Protein AF-A0A7X8A1Y1-F1 (afdb_monomer_lite)

Secondary structure (DSSP, 8-state):
-HHHHHHHHHHHHHHHHHHHHHHHTTGGGSHHHHHHHHHHHHHHHHHHHHHHHHHHHHHHTT-----SS--HHHHHHHHHHHHHHHHGGGSTT--------TTS--HHHHHHHHHHHHHHHHHHHHHHHHHHTEEEEE---GGGTTT--TT-EEEEEGGGG-EEPTTSS-EE-------TT-EEEEE-S---TT-EETTEE-TT-EEEEE----TT--EEEETTEEEETTEEPP--TT-----

Structure (mmCIF, N/CA/C/O backbone):
data_AF-A0A7X8A1Y1-F1
#
_entry.id   AF-A0A7X8A1Y1-F1
#
loop_
_atom_site.group_PDB
_atom_site.id
_atom_site.type_symbol
_atom_site.label_atom_id
_atom_site.label_alt_id
_atom_site.label_comp_id
_atom_site.label_asym_id
_atom_site.label_entity_id
_atom_site.label_seq_id
_atom_site.pdbx_PDB_ins_code
_atom_site.Cartn_x
_atom_site.Cartn_y
_atom_site.Cartn_z
_atom_site.occupancy
_atom_site.B_iso_or_equiv
_atom_site.auth_seq_id
_atom_site.auth_comp_id
_atom_site.auth_asym_id
_atom_site.auth_atom_id
_atom_site.pdbx_PDB_model_num
ATOM 1 N N . MET A 1 1 ? 4.269 -2.439 2.622 1.00 49.16 1 MET A N 1
ATOM 2 C CA . MET A 1 1 ? 3.992 -2.641 1.179 1.00 49.16 1 MET A CA 1
ATOM 3 C C . MET A 1 1 ? 4.043 -1.314 0.429 1.00 49.16 1 MET A C 1
ATOM 5 O O . MET A 1 1 ? 4.734 -1.254 -0.578 1.00 49.16 1 MET A O 1
ATOM 9 N N . GLU A 1 2 ? 3.408 -0.258 0.954 1.00 57.22 2 GLU A N 1
ATOM 10 C CA . GLU A 1 2 ? 3.398 1.093 0.361 1.00 57.22 2 GLU A CA 1
ATOM 11 C C . GLU A 1 2 ? 4.807 1.652 0.070 1.00 57.22 2 GLU A C 1
ATOM 13 O O . GLU A 1 2 ? 5.084 2.027 -1.064 1.00 57.22 2 GLU A O 1
ATOM 18 N N . GLU A 1 3 ? 5.740 1.599 1.029 1.00 64.25 3 GLU A N 1
ATOM 19 C CA . GLU A 1 3 ? 7.112 2.103 0.819 1.00 64.25 3 GLU A CA 1
ATOM 20 C C . GLU A 1 3 ? 7.904 1.308 -0.238 1.00 64.25 3 GLU A C 1
ATOM 22 O O . GLU A 1 3 ? 8.672 1.881 -1.004 1.00 64.25 3 GLU A O 1
ATOM 27 N N . LYS A 1 4 ? 7.702 -0.013 -0.339 1.00 67.50 4 LYS A N 1
ATOM 28 C CA . LYS A 1 4 ? 8.410 -0.858 -1.323 1.00 67.50 4 LYS A CA 1
ATOM 29 C C . LYS A 1 4 ? 7.919 -0.595 -2.749 1.00 67.50 4 LYS A C 1
ATOM 31 O O . LYS A 1 4 ? 8.731 -0.496 -3.665 1.00 67.50 4 LYS A O 1
ATOM 36 N N . LEU A 1 5 ? 6.605 -0.443 -2.928 1.00 66.38 5 LEU A N 1
ATOM 37 C CA . LEU A 1 5 ? 6.005 -0.071 -4.214 1.00 66.38 5 LEU A CA 1
ATOM 38 C C . LEU A 1 5 ? 6.419 1.337 -4.650 1.00 66.38 5 LEU A C 1
ATOM 40 O O . LEU A 1 5 ? 6.645 1.560 -5.835 1.00 66.38 5 LEU A O 1
ATOM 44 N N . PHE A 1 6 ? 6.585 2.257 -3.699 1.00 72.00 6 PHE A N 1
ATOM 45 C CA . PHE A 1 6 ? 7.091 3.600 -3.969 1.00 72.00 6 PHE A CA 1
ATOM 46 C C . PHE A 1 6 ? 8.491 3.578 -4.601 1.00 72.00 6 PHE A C 1
ATOM 48 O O . PHE A 1 6 ? 8.703 4.204 -5.638 1.00 72.00 6 PHE A O 1
ATOM 55 N N . TRP A 1 7 ? 9.429 2.799 -4.049 1.00 73.31 7 TRP A N 1
ATOM 56 C CA . TRP A 1 7 ? 10.781 2.676 -4.614 1.00 73.31 7 TRP A CA 1
ATOM 57 C C . TRP A 1 7 ? 10.799 2.029 -6.001 1.00 73.31 7 TRP A C 1
ATOM 59 O O . TRP A 1 7 ? 11.532 2.484 -6.880 1.00 73.31 7 TRP A O 1
ATOM 69 N N . VAL A 1 8 ? 9.963 1.010 -6.226 1.00 72.81 8 VAL A N 1
ATOM 70 C CA . VAL A 1 8 ? 9.786 0.417 -7.563 1.00 72.81 8 VAL A CA 1
ATOM 71 C C . VAL A 1 8 ? 9.234 1.460 -8.539 1.00 72.81 8 VAL A C 1
ATOM 73 O O . VAL A 1 8 ? 9.758 1.601 -9.641 1.00 72.81 8 VAL A O 1
ATOM 76 N N . GLY A 1 9 ? 8.240 2.248 -8.122 1.00 77.50 9 GLY A N 1
ATOM 77 C CA . GLY A 1 9 ? 7.683 3.340 -8.920 1.00 77.50 9 GLY A CA 1
ATOM 78 C C . GLY A 1 9 ? 8.707 4.416 -9.281 1.00 77.50 9 GLY A C 1
ATOM 79 O O . GLY A 1 9 ? 8.739 4.849 -10.430 1.00 77.50 9 GLY A O 1
ATOM 80 N N . ILE A 1 10 ? 9.589 4.800 -8.349 1.00 83.12 10 ILE A N 1
ATOM 81 C CA . ILE A 1 10 ? 10.697 5.731 -8.624 1.00 83.12 10 ILE A CA 1
ATOM 82 C C . ILE A 1 10 ? 11.644 5.157 -9.674 1.00 83.12 10 ILE A C 1
ATOM 84 O O . ILE A 1 10 ? 11.999 5.867 -10.609 1.00 83.12 10 ILE A O 1
ATOM 88 N N . LEU A 1 11 ? 12.057 3.895 -9.540 1.00 81.62 11 LEU A N 1
A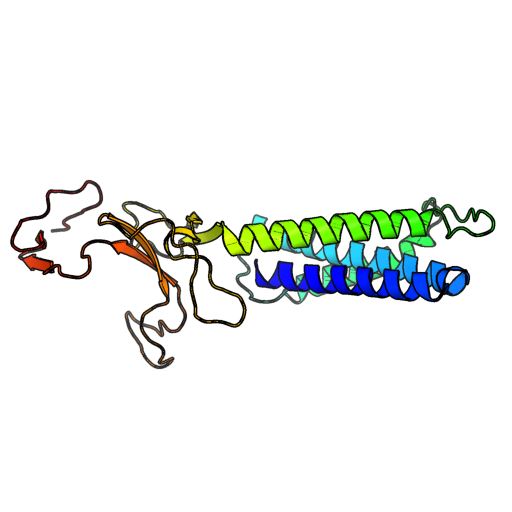TOM 89 C CA . LEU A 1 11 ? 12.991 3.272 -10.482 1.00 81.62 11 LEU A CA 1
ATOM 90 C C . LEU A 1 11 ? 12.401 3.191 -11.894 1.00 81.62 11 LEU A C 1
ATOM 92 O O . LEU A 1 11 ? 13.050 3.601 -12.857 1.00 81.62 11 LEU A O 1
ATOM 96 N N . VAL A 1 12 ? 11.156 2.721 -12.012 1.00 80.81 12 VAL A N 1
ATOM 97 C CA . VAL A 1 12 ? 10.437 2.649 -13.295 1.00 80.81 12 VAL A CA 1
ATOM 98 C C . VAL A 1 12 ? 10.220 4.050 -13.875 1.00 80.81 12 VAL A C 1
ATOM 100 O O . VAL A 1 12 ? 10.449 4.268 -15.064 1.00 80.81 12 VAL A O 1
ATOM 103 N N . GLY A 1 13 ? 9.841 5.021 -13.042 1.00 84.88 13 GLY A N 1
ATOM 104 C CA . GLY A 1 13 ? 9.637 6.407 -13.459 1.00 84.88 13 GLY A CA 1
ATOM 105 C C . GLY A 1 13 ? 10.917 7.102 -13.907 1.00 84.88 13 GLY A C 1
ATOM 106 O O . GLY A 1 13 ? 10.914 7.798 -14.918 1.00 84.88 13 GLY A O 1
ATOM 107 N N . LEU A 1 14 ? 12.033 6.877 -13.212 1.00 88.88 14 LEU A N 1
ATOM 108 C CA . LEU A 1 14 ? 13.339 7.405 -13.600 1.00 88.88 14 LEU A CA 1
ATOM 109 C C . LEU A 1 14 ? 13.783 6.822 -14.944 1.00 88.88 14 LEU A C 1
ATOM 111 O O . LEU A 1 14 ? 14.226 7.570 -15.812 1.00 88.88 14 LEU A O 1
ATOM 115 N N . HIS A 1 15 ? 13.621 5.510 -15.142 1.00 87.31 15 HIS A N 1
ATOM 116 C CA . HIS A 1 15 ? 13.904 4.866 -16.424 1.00 87.31 15 HIS A CA 1
ATOM 117 C C . HIS A 1 15 ? 13.044 5.452 -17.554 1.00 87.31 15 HIS A C 1
ATOM 119 O O . HIS A 1 15 ? 13.571 5.762 -18.623 1.00 87.31 15 HIS A O 1
ATOM 125 N N . PHE A 1 16 ? 11.745 5.653 -17.316 1.00 88.31 16 PHE A N 1
ATOM 126 C CA . PHE A 1 16 ? 10.832 6.274 -18.277 1.00 88.31 16 PHE A CA 1
ATOM 127 C C . PHE A 1 16 ? 11.253 7.711 -18.631 1.00 88.31 16 PHE A C 1
ATOM 129 O O . PHE A 1 16 ? 11.415 8.034 -19.806 1.00 88.31 16 PHE A O 1
ATOM 136 N N . LEU A 1 17 ? 11.515 8.560 -17.631 1.00 89.31 17 LEU A N 1
ATOM 137 C CA . LEU A 1 17 ? 11.926 9.953 -17.844 1.00 89.31 17 LEU A CA 1
ATOM 138 C C . LEU A 1 17 ? 13.264 10.062 -18.585 1.00 89.31 17 LEU A C 1
ATOM 140 O O . LEU A 1 17 ? 13.402 10.878 -19.495 1.00 89.31 17 LEU A O 1
ATOM 144 N N . LEU A 1 18 ? 14.242 9.225 -18.226 1.00 90.00 18 LEU A N 1
ATOM 145 C CA . LEU A 1 18 ? 15.526 9.165 -18.928 1.00 90.00 18 LEU A CA 1
ATOM 146 C C . LEU A 1 18 ? 15.360 8.661 -20.363 1.00 90.00 18 LEU A C 1
ATOM 148 O O . LEU A 1 18 ? 15.983 9.207 -21.269 1.00 90.00 18 LEU A O 1
ATOM 152 N N . SER A 1 19 ? 14.495 7.667 -20.582 1.00 87.44 19 SER A N 1
ATOM 153 C CA . SER A 1 19 ? 14.176 7.163 -21.922 1.00 87.44 19 SER A CA 1
ATOM 154 C C . SER A 1 19 ? 13.600 8.268 -22.807 1.00 87.44 19 SER A C 1
ATOM 156 O O . SER A 1 19 ? 14.070 8.462 -23.925 1.00 87.44 19 SER A O 1
ATOM 158 N N . GLU A 1 20 ? 12.649 9.052 -22.297 1.00 88.06 20 GLU A N 1
ATOM 159 C CA . GLU A 1 20 ? 12.074 10.192 -23.019 1.00 88.06 20 GLU A CA 1
ATOM 160 C C . GLU A 1 20 ? 13.111 11.291 -23.304 1.00 88.06 20 GLU A C 1
ATOM 162 O O . GLU A 1 20 ? 13.185 11.817 -24.417 1.00 88.06 20 GLU A O 1
ATOM 167 N N . GLU A 1 21 ? 13.979 11.605 -22.343 1.00 90.81 21 GLU A N 1
ATOM 168 C CA . GLU A 1 21 ? 15.042 12.598 -22.530 1.00 90.81 21 GLU A CA 1
ATOM 16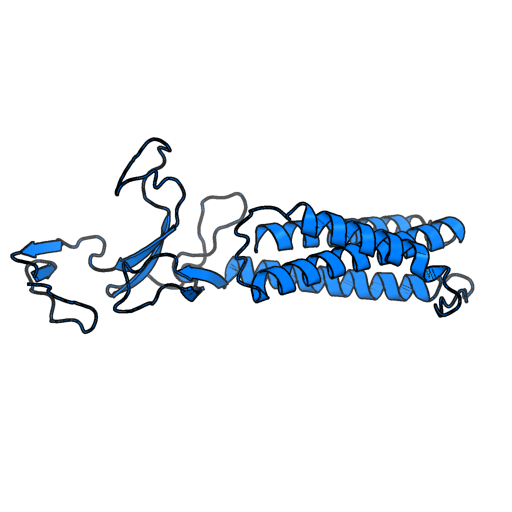9 C C . GLU A 1 21 ? 16.093 12.146 -23.560 1.00 90.81 21 GLU A C 1
ATOM 171 O O . GLU A 1 21 ? 16.563 12.935 -24.385 1.00 90.81 21 GLU A O 1
ATOM 176 N N . PHE A 1 22 ? 16.459 10.864 -23.560 1.00 89.19 22 PHE A N 1
ATOM 177 C CA . PHE A 1 22 ? 17.391 10.297 -24.538 1.00 89.19 22 PHE A CA 1
ATOM 178 C C . PHE A 1 22 ? 16.783 10.175 -25.930 1.00 89.19 22 PHE A C 1
ATOM 180 O O . PHE A 1 22 ? 17.497 10.365 -26.919 1.00 89.19 22 PHE A O 1
ATOM 187 N N . LYS A 1 23 ? 15.471 9.943 -26.011 1.00 86.06 23 LYS A N 1
ATOM 188 C CA . LYS A 1 23 ? 14.707 9.962 -27.260 1.00 86.06 23 LYS A CA 1
ATOM 189 C C . LYS A 1 23 ? 14.700 11.358 -27.875 1.00 86.06 23 LYS A C 1
ATOM 191 O O . LYS A 1 23 ? 15.018 11.484 -29.049 1.00 86.06 23 LYS A O 1
ATOM 196 N N . LYS A 1 24 ? 14.470 12.410 -27.079 1.00 88.12 24 LYS A N 1
ATOM 197 C CA . LYS A 1 24 ? 14.561 13.814 -27.535 1.00 88.12 24 LYS A CA 1
ATOM 198 C C . LYS A 1 24 ? 15.946 14.197 -28.056 1.00 88.12 24 LYS A C 1
ATOM 200 O O . LYS A 1 24 ? 16.058 15.025 -28.952 1.00 88.12 24 LYS A O 1
ATOM 205 N N . LYS A 1 25 ? 17.001 13.608 -27.490 1.00 89.31 25 LYS A N 1
ATOM 206 C CA . LYS A 1 25 ? 18.400 13.846 -27.886 1.00 89.31 25 LYS A CA 1
ATOM 207 C C . LYS A 1 25 ? 18.888 12.927 -29.012 1.00 89.31 25 LYS A C 1
ATOM 209 O O . LYS A 1 25 ? 20.090 12.897 -29.257 1.00 89.31 25 LYS A O 1
ATOM 214 N N . ASN A 1 26 ? 18.004 12.148 -29.645 1.00 84.31 26 ASN A N 1
ATOM 215 C CA . ASN A 1 26 ? 18.329 11.165 -30.688 1.00 84.31 26 ASN A CA 1
ATOM 216 C C . ASN A 1 26 ? 19.451 10.176 -30.310 1.00 84.31 26 ASN A C 1
ATOM 218 O O . ASN A 1 26 ? 20.101 9.592 -31.174 1.00 84.31 26 ASN A O 1
ATOM 222 N N . LYS A 1 27 ? 19.675 9.916 -29.012 1.00 85.12 27 LYS A N 1
ATOM 223 C CA . LYS A 1 27 ? 20.759 9.018 -28.569 1.00 85.12 27 LYS A CA 1
ATOM 224 C C . LYS A 1 27 ? 20.550 7.563 -28.990 1.00 85.12 27 LYS A C 1
ATOM 226 O O . LYS A 1 27 ? 21.515 6.815 -29.081 1.00 85.12 27 LYS A O 1
ATOM 231 N N . PHE A 1 28 ? 19.309 7.165 -29.261 1.00 84.00 28 PHE A N 1
ATOM 232 C CA . PHE A 1 28 ? 18.964 5.814 -29.712 1.00 84.00 28 PHE A CA 1
ATOM 233 C C . PHE A 1 28 ? 19.295 5.542 -31.185 1.00 84.00 28 PHE A C 1
ATOM 235 O O . PHE A 1 28 ? 19.073 4.428 -31.660 1.00 84.00 28 PHE A O 1
ATOM 242 N N . GLU A 1 29 ? 19.834 6.526 -31.911 1.00 80.81 29 GLU A N 1
ATOM 243 C CA . GLU A 1 29 ? 20.403 6.291 -33.237 1.00 80.81 29 GLU A CA 1
ATOM 244 C C . GLU A 1 29 ? 21.700 5.475 -33.172 1.00 80.81 29 GLU A C 1
ATOM 246 O O . GLU A 1 29 ? 21.924 4.653 -34.068 1.00 80.81 29 GLU A O 1
ATOM 251 N N . ASP A 1 30 ? 22.498 5.654 -32.109 1.00 84.88 30 ASP A N 1
ATOM 252 C CA . ASP A 1 30 ? 23.692 4.855 -31.828 1.00 84.88 30 ASP A CA 1
ATOM 253 C C . ASP A 1 30 ? 23.299 3.443 -31.374 1.00 84.88 30 ASP A C 1
ATOM 255 O O . ASP A 1 30 ? 22.640 3.244 -30.349 1.00 84.88 30 ASP A O 1
ATOM 259 N N . GLU A 1 31 ? 23.732 2.445 -32.141 1.00 82.12 31 GLU A N 1
ATOM 260 C CA . GLU A 1 31 ? 23.445 1.034 -31.886 1.00 82.12 31 GLU A CA 1
ATOM 261 C C . GLU A 1 31 ? 24.038 0.566 -30.551 1.00 82.12 31 GLU A C 1
ATOM 263 O O . GLU A 1 31 ? 23.394 -0.189 -29.817 1.00 82.12 31 GLU A O 1
ATOM 268 N N . LYS A 1 32 ? 25.232 1.055 -30.185 1.00 85.56 32 LYS A N 1
ATOM 269 C CA . LYS A 1 32 ? 25.874 0.686 -28.915 1.00 85.56 32 LYS A CA 1
ATOM 270 C C . LYS A 1 32 ? 25.067 1.203 -27.733 1.00 85.56 32 LYS A C 1
ATOM 272 O O . LYS A 1 32 ? 24.801 0.447 -26.798 1.00 85.56 32 LYS A O 1
ATOM 277 N N . PHE A 1 33 ? 24.645 2.465 -27.792 1.00 88.56 33 PHE A N 1
ATOM 278 C CA . PHE A 1 33 ? 23.790 3.059 -26.771 1.00 88.56 33 PHE A CA 1
ATOM 279 C C . PHE A 1 33 ? 22.415 2.382 -26.700 1.00 88.56 33 PHE A C 1
ATOM 281 O O . PHE A 1 33 ? 21.939 2.073 -25.610 1.00 88.56 33 PHE A O 1
ATOM 288 N N . SER A 1 34 ? 21.799 2.094 -27.848 1.00 86.50 34 SER A N 1
ATOM 289 C CA . SER A 1 34 ? 20.518 1.385 -27.932 1.00 86.50 34 SER A CA 1
ATOM 290 C C . SER A 1 34 ? 20.573 0.012 -27.254 1.00 86.50 34 SER A C 1
ATOM 292 O O . SER A 1 34 ? 19.732 -0.293 -26.407 1.00 86.50 34 SER A O 1
ATOM 294 N N . MET A 1 35 ? 21.590 -0.794 -27.567 1.00 86.00 35 MET A N 1
ATOM 295 C CA . MET A 1 35 ? 21.783 -2.109 -26.949 1.00 86.00 35 MET A CA 1
ATOM 296 C C . MET A 1 35 ? 22.090 -2.005 -25.456 1.00 86.00 35 MET A C 1
ATOM 298 O O . MET A 1 35 ? 21.565 -2.784 -24.662 1.00 86.00 35 MET A O 1
ATOM 302 N N . PHE A 1 36 ? 22.910 -1.032 -25.053 1.00 91.31 36 PHE A N 1
ATOM 303 C CA . PHE A 1 36 ? 23.174 -0.758 -23.642 1.00 91.31 36 PHE A CA 1
ATOM 304 C C . PHE A 1 36 ? 21.884 -0.428 -22.877 1.00 91.31 36 PHE A C 1
ATOM 306 O O . PHE A 1 36 ? 21.655 -0.960 -21.788 1.00 91.31 36 PHE A O 1
ATOM 313 N N . TRP A 1 37 ? 21.019 0.408 -23.454 1.00 90.88 37 TRP A N 1
ATOM 314 C CA . TRP A 1 37 ? 19.761 0.797 -22.823 1.00 90.88 37 TRP A CA 1
ATOM 315 C C . TRP A 1 37 ? 18.774 -0.369 -22.741 1.00 90.88 37 TRP A C 1
ATOM 317 O O . TRP A 1 37 ? 18.199 -0.599 -21.682 1.00 90.88 37 TRP A O 1
ATOM 327 N N . HIS A 1 38 ? 18.666 -1.178 -23.799 1.00 89.81 38 HIS A N 1
ATOM 328 C CA . HIS A 1 38 ? 17.857 -2.401 -23.787 1.00 89.81 38 HIS A CA 1
ATOM 329 C C . HIS A 1 38 ? 18.321 -3.396 -22.708 1.00 89.81 38 HIS A C 1
ATOM 331 O O . HIS A 1 38 ? 17.516 -3.906 -21.931 1.00 89.81 38 HIS A O 1
ATOM 337 N N . ARG A 1 39 ? 19.636 -3.630 -22.586 1.00 91.75 39 ARG A N 1
ATOM 338 C CA . ARG A 1 39 ? 20.202 -4.468 -21.510 1.00 91.75 39 ARG A CA 1
ATOM 339 C C . ARG A 1 39 ? 19.887 -3.911 -20.126 1.00 91.75 39 ARG A C 1
ATOM 341 O O . ARG A 1 39 ? 19.565 -4.671 -19.216 1.00 91.75 39 ARG A O 1
ATOM 348 N N . THR A 1 40 ? 19.943 -2.589 -19.981 1.00 91.19 40 THR A N 1
ATOM 349 C CA . THR A 1 40 ? 19.588 -1.904 -18.734 1.00 91.19 40 THR A CA 1
ATOM 350 C C . THR A 1 40 ? 18.116 -2.123 -18.387 1.00 91.19 40 THR A C 1
ATOM 352 O O . THR A 1 40 ? 17.810 -2.500 -17.256 1.00 91.19 40 THR A O 1
ATOM 355 N N . PHE A 1 41 ? 17.212 -1.976 -19.358 1.00 91.62 41 PHE A N 1
ATOM 356 C CA . PHE A 1 41 ? 15.787 -2.257 -19.183 1.00 91.62 41 PHE A CA 1
ATOM 357 C C . PHE A 1 41 ? 15.543 -3.708 -18.744 1.00 91.62 41 PHE A C 1
ATOM 359 O O . PHE A 1 41 ? 14.886 -3.945 -17.728 1.00 91.62 41 PHE A O 1
ATOM 366 N N . MET A 1 42 ? 16.136 -4.682 -19.443 1.00 91.81 42 MET A N 1
ATOM 367 C CA . MET A 1 42 ? 15.991 -6.106 -19.118 1.00 91.81 42 MET A CA 1
ATOM 368 C C . MET A 1 42 ? 16.556 -6.454 -17.736 1.00 91.81 42 MET A C 1
ATOM 370 O O . MET A 1 42 ? 15.948 -7.236 -17.002 1.00 91.81 42 MET A O 1
ATOM 374 N N . ALA A 1 43 ? 17.678 -5.848 -17.342 1.00 93.00 43 ALA A N 1
ATOM 375 C CA . ALA A 1 43 ? 18.246 -6.017 -16.009 1.00 93.00 43 ALA A CA 1
ATOM 376 C C . ALA A 1 43 ? 17.326 -5.456 -14.914 1.00 93.00 43 ALA A C 1
ATOM 378 O O . ALA A 1 43 ? 17.088 -6.136 -13.917 1.00 93.00 43 ALA A O 1
ATOM 379 N N . ILE A 1 44 ? 16.760 -4.257 -15.102 1.00 90.94 44 ILE A N 1
ATOM 380 C CA . ILE A 1 44 ? 15.808 -3.649 -14.153 1.00 90.94 44 ILE A CA 1
ATOM 381 C C . ILE A 1 44 ? 14.535 -4.494 -14.040 1.00 90.94 44 ILE A C 1
ATOM 383 O O . ILE A 1 44 ? 14.043 -4.732 -12.931 1.00 90.94 44 ILE A O 1
ATOM 387 N N . PHE A 1 45 ? 14.009 -4.970 -15.170 1.00 90.50 45 PHE A N 1
ATOM 388 C CA . PHE A 1 45 ? 12.835 -5.835 -15.195 1.00 90.50 45 PHE A CA 1
ATOM 389 C C . PHE A 1 45 ? 13.095 -7.139 -14.433 1.00 90.50 45 PHE A C 1
ATOM 391 O O . PHE A 1 45 ? 12.331 -7.492 -13.532 1.00 90.50 45 PHE A O 1
ATOM 398 N N . ALA A 1 46 ? 14.204 -7.820 -14.728 1.00 92.69 46 ALA A N 1
ATOM 399 C CA . ALA A 1 46 ? 14.561 -9.073 -14.075 1.00 92.69 46 ALA A CA 1
ATOM 400 C C . ALA A 1 46 ? 14.854 -8.889 -12.577 1.00 92.69 46 ALA A C 1
ATOM 402 O O . ALA A 1 46 ? 14.390 -9.693 -11.769 1.00 92.69 46 ALA A O 1
ATOM 403 N N . PHE A 1 47 ? 15.537 -7.805 -12.188 1.00 92.69 47 PHE A N 1
ATOM 404 C CA . PHE A 1 47 ? 15.743 -7.428 -10.785 1.00 92.69 47 PHE A CA 1
ATOM 405 C C . PHE A 1 47 ? 14.412 -7.292 -10.040 1.00 92.69 47 PHE A C 1
ATOM 407 O O . PHE A 1 47 ? 14.212 -7.898 -8.986 1.00 92.69 47 PHE A O 1
ATOM 414 N N . SER A 1 48 ? 13.484 -6.523 -10.616 1.00 87.88 48 SER A N 1
ATOM 415 C CA . SER A 1 48 ? 12.179 -6.243 -10.012 1.00 87.88 48 SER A CA 1
ATOM 416 C C . SER A 1 48 ? 11.325 -7.506 -9.911 1.00 87.88 48 SER A C 1
ATOM 418 O O . SER A 1 48 ? 10.700 -7.754 -8.880 1.00 87.88 48 SER A O 1
ATOM 420 N N . PHE A 1 49 ? 11.336 -8.340 -10.955 1.00 90.00 49 PHE A N 1
ATOM 421 C CA . PHE A 1 49 ? 10.622 -9.613 -10.974 1.00 90.00 49 PHE A CA 1
ATOM 422 C C . PHE A 1 49 ? 11.196 -10.608 -9.959 1.00 90.00 49 PHE A C 1
ATOM 424 O O . PHE A 1 49 ? 10.440 -11.211 -9.202 1.00 90.00 49 PHE A O 1
ATOM 431 N N . GLY A 1 50 ? 12.524 -10.739 -9.884 1.00 90.81 50 GLY A N 1
ATOM 432 C CA . GLY A 1 50 ? 13.202 -11.601 -8.912 1.00 90.81 50 GLY A CA 1
ATOM 433 C C . GLY A 1 50 ? 12.930 -11.185 -7.465 1.00 90.81 50 GLY A C 1
ATOM 434 O O . GLY A 1 50 ? 12.629 -12.034 -6.624 1.00 90.81 50 GLY A O 1
ATOM 435 N N . LEU A 1 51 ? 12.948 -9.877 -7.186 1.00 88.44 51 LEU A N 1
ATOM 436 C CA . LEU A 1 51 ? 12.547 -9.332 -5.887 1.00 88.44 51 LEU A CA 1
ATOM 437 C C . LEU A 1 51 ? 11.100 -9.681 -5.543 1.00 88.44 51 LEU A C 1
ATOM 439 O O . LEU A 1 51 ? 10.834 -10.170 -4.444 1.00 88.44 51 LEU A O 1
ATOM 443 N N . LEU A 1 52 ? 10.171 -9.446 -6.473 1.00 84.94 52 LEU A N 1
ATOM 444 C CA . LEU A 1 52 ? 8.755 -9.748 -6.275 1.00 84.94 52 LEU A CA 1
ATOM 445 C C . LEU A 1 52 ? 8.551 -11.235 -5.979 1.00 84.94 52 LEU A C 1
ATOM 447 O O . LEU A 1 52 ? 7.857 -11.581 -5.025 1.00 84.94 52 LEU A O 1
ATOM 451 N N . LEU A 1 53 ? 9.197 -12.106 -6.755 1.00 88.38 53 LEU A N 1
ATOM 452 C CA . LEU A 1 53 ? 9.129 -13.550 -6.578 1.00 88.38 53 LEU A CA 1
ATOM 453 C C . LEU A 1 53 ? 9.628 -13.952 -5.184 1.00 88.38 53 LEU A C 1
ATOM 455 O O . LEU A 1 53 ? 8.944 -14.689 -4.477 1.00 88.38 53 LEU A O 1
ATOM 459 N N . SER A 1 54 ? 10.777 -13.417 -4.757 1.00 86.81 54 SER A N 1
ATOM 460 C CA . SER A 1 54 ? 11.327 -13.685 -3.424 1.00 86.81 54 SER A CA 1
ATOM 461 C C . SER A 1 54 ? 10.370 -13.245 -2.319 1.00 86.81 54 SER A C 1
ATOM 463 O O . SER A 1 54 ? 10.161 -13.999 -1.375 1.00 86.81 54 SER A O 1
ATOM 465 N N . VAL A 1 55 ? 9.751 -12.067 -2.445 1.00 82.50 55 VAL A N 1
ATOM 466 C CA . VAL A 1 55 ? 8.758 -11.589 -1.471 1.00 82.50 55 VAL A CA 1
ATOM 467 C C . VAL A 1 55 ? 7.557 -12.530 -1.414 1.00 82.50 55 VAL A C 1
ATOM 469 O O . VAL A 1 55 ? 7.109 -12.869 -0.324 1.00 82.50 55 VAL A O 1
ATOM 472 N N . VAL A 1 56 ? 7.042 -12.976 -2.563 1.00 82.12 56 VAL A N 1
ATOM 473 C CA . VAL A 1 56 ? 5.902 -13.906 -2.622 1.00 82.12 56 VAL A CA 1
ATOM 474 C C . VAL A 1 56 ? 6.235 -15.233 -1.937 1.00 82.12 56 VAL A C 1
ATOM 476 O O . VAL A 1 56 ? 5.416 -15.747 -1.175 1.00 82.12 56 VAL A O 1
ATOM 479 N N . PHE A 1 57 ? 7.431 -15.775 -2.169 1.00 83.75 57 PHE A N 1
ATOM 480 C CA . PHE A 1 57 ? 7.870 -17.017 -1.534 1.00 83.75 57 PHE A CA 1
ATOM 481 C C . PHE A 1 57 ? 8.068 -16.875 -0.025 1.00 83.75 57 PHE A C 1
ATOM 483 O O . PHE A 1 57 ? 7.584 -17.726 0.720 1.00 83.75 57 PHE A O 1
ATOM 490 N N . ASP A 1 58 ? 8.713 -15.800 0.431 1.00 81.25 58 ASP A N 1
ATOM 491 C CA . ASP A 1 58 ? 8.899 -15.541 1.864 1.00 81.25 58 ASP A CA 1
ATOM 492 C C . ASP A 1 58 ? 7.527 -15.428 2.566 1.00 81.25 58 ASP A C 1
ATOM 494 O O . ASP A 1 58 ? 7.283 -16.071 3.587 1.00 81.25 58 ASP A O 1
ATOM 498 N N . ASN A 1 59 ? 6.570 -14.723 1.945 1.00 72.94 59 ASN A N 1
ATOM 499 C CA . ASN A 1 59 ? 5.219 -14.550 2.486 1.00 72.94 59 ASN A CA 1
ATOM 500 C C . ASN A 1 59 ? 4.418 -15.868 2.523 1.00 72.94 59 ASN A C 1
ATOM 502 O O . ASN A 1 59 ? 3.634 -16.089 3.445 1.00 72.94 59 ASN A O 1
ATOM 506 N N . ARG A 1 60 ? 4.616 -16.759 1.539 1.00 76.19 60 ARG A N 1
ATOM 507 C CA . ARG A 1 60 ? 3.989 -18.094 1.503 1.00 76.19 60 ARG A CA 1
ATOM 508 C C . ARG A 1 60 ? 4.527 -19.016 2.596 1.00 76.19 60 ARG A C 1
ATOM 510 O O . ARG A 1 60 ? 3.772 -19.821 3.131 1.00 76.19 60 ARG A O 1
ATOM 517 N N . ASN A 1 61 ? 5.808 -18.896 2.928 1.00 72.19 61 ASN A N 1
ATOM 518 C CA . ASN A 1 61 ? 6.466 -19.748 3.917 1.00 72.19 61 ASN A CA 1
ATOM 519 C C . ASN A 1 61 ? 6.202 -19.307 5.368 1.00 72.19 61 ASN A C 1
ATOM 521 O O . ASN A 1 61 ? 6.753 -19.894 6.294 1.00 72.19 61 ASN A O 1
ATOM 525 N N . GLY A 1 62 ? 5.364 -18.286 5.581 1.00 61.91 62 GLY A N 1
ATOM 526 C CA . GLY A 1 62 ? 5.021 -17.788 6.913 1.00 61.91 62 GLY A CA 1
ATOM 527 C C . GLY A 1 62 ? 6.110 -16.926 7.558 1.00 61.91 62 GLY A C 1
ATOM 528 O O . GLY A 1 62 ? 5.899 -16.417 8.659 1.00 61.91 62 GLY A O 1
ATOM 529 N N . GLU A 1 63 ? 7.231 -16.684 6.870 1.00 60.94 63 GLU A N 1
ATOM 530 C CA . GLU A 1 63 ? 8.175 -15.628 7.226 1.00 60.94 63 GLU A CA 1
ATOM 531 C C . GLU A 1 63 ? 7.517 -14.284 6.886 1.00 60.94 63 GLU A C 1
ATOM 533 O O . GLU A 1 63 ? 7.719 -13.711 5.815 1.00 60.94 63 GLU A O 1
ATOM 538 N N . ILE A 1 64 ? 6.670 -13.770 7.783 1.00 54.84 64 ILE A N 1
ATOM 539 C CA . ILE A 1 64 ? 6.117 -12.419 7.646 1.00 54.84 64 ILE A CA 1
ATOM 540 C C . ILE A 1 64 ? 7.268 -11.448 7.897 1.00 54.84 64 ILE A C 1
ATOM 542 O O . ILE A 1 64 ? 7.474 -10.966 9.010 1.00 54.84 64 ILE A O 1
ATOM 546 N N . VAL A 1 65 ? 8.049 -11.171 6.859 1.00 53.66 65 VAL A N 1
ATOM 547 C CA . VAL A 1 65 ? 9.131 -10.203 6.950 1.00 53.66 65 VAL A CA 1
ATOM 548 C C . VAL A 1 65 ? 8.523 -8.803 6.931 1.00 53.66 65 VAL A C 1
ATOM 550 O O . VAL A 1 65 ? 8.332 -8.180 5.886 1.00 53.66 65 VAL A O 1
ATOM 553 N N . THR A 1 66 ? 8.235 -8.295 8.127 1.00 52.06 66 THR A N 1
ATOM 554 C CA . THR A 1 66 ? 7.796 -6.924 8.431 1.00 52.06 66 THR A CA 1
ATOM 555 C C . THR A 1 66 ? 8.910 -5.881 8.264 1.00 52.06 66 THR A C 1
ATOM 557 O O . THR A 1 66 ? 8.800 -4.773 8.781 1.00 52.06 66 THR A O 1
ATOM 560 N N . ALA A 1 67 ? 9.996 -6.192 7.550 1.00 51.97 67 ALA A N 1
ATOM 561 C CA . ALA A 1 67 ? 11.056 -5.222 7.308 1.00 51.97 67 ALA A CA 1
ATOM 562 C C . ALA A 1 67 ? 10.532 -4.060 6.442 1.00 51.97 67 ALA A C 1
ATOM 564 O O . ALA A 1 67 ? 9.956 -4.287 5.369 1.00 51.97 67 ALA A O 1
ATOM 565 N N . GLN A 1 68 ? 10.773 -2.820 6.895 1.00 53.62 68 GLN A N 1
ATOM 566 C CA . GLN A 1 68 ? 10.502 -1.594 6.126 1.00 53.62 68 GLN A CA 1
ATOM 567 C C . GLN A 1 68 ? 11.188 -1.639 4.748 1.00 53.62 68 GLN A C 1
ATOM 569 O O . GLN A 1 68 ? 10.600 -1.247 3.742 1.00 53.62 68 GLN A O 1
ATOM 574 N N . LEU A 1 69 ? 12.384 -2.234 4.678 1.00 64.75 69 LEU A N 1
ATOM 575 C CA . LEU A 1 69 ? 13.182 -2.407 3.460 1.00 64.75 69 LEU A CA 1
ATOM 576 C C . LEU A 1 69 ? 13.243 -3.875 2.992 1.00 64.75 69 LEU A C 1
ATOM 578 O O . LEU A 1 69 ? 12.707 -4.786 3.630 1.00 64.75 69 LEU A O 1
ATOM 582 N N . PHE A 1 70 ? 13.826 -4.104 1.813 1.00 76.31 70 PHE A N 1
ATOM 583 C CA . PHE A 1 70 ? 14.087 -5.448 1.284 1.00 76.31 70 PHE A CA 1
ATOM 584 C C . PHE A 1 70 ? 15.159 -6.162 2.118 1.00 76.31 70 PHE A C 1
ATOM 586 O O . PHE A 1 70 ? 16.100 -5.527 2.593 1.00 76.31 70 PHE A O 1
ATOM 593 N N . THR A 1 71 ? 15.031 -7.479 2.302 1.00 84.06 71 THR A N 1
ATOM 594 C CA . THR A 1 71 ? 16.060 -8.267 3.005 1.00 84.06 71 THR A CA 1
ATOM 595 C C . THR A 1 71 ? 17.299 -8.455 2.136 1.00 84.06 71 THR A C 1
ATOM 597 O O . THR A 1 71 ? 17.218 -8.419 0.909 1.00 84.06 71 THR A O 1
ATOM 600 N N . LEU A 1 72 ? 18.452 -8.736 2.754 1.00 86.88 72 LEU A N 1
ATOM 601 C CA . LEU A 1 72 ? 19.681 -9.027 2.007 1.00 86.88 72 LEU A CA 1
ATOM 602 C C . LEU A 1 72 ? 19.498 -10.212 1.041 1.00 86.88 72 LEU A C 1
ATOM 604 O O . LEU A 1 72 ? 19.927 -10.138 -0.106 1.00 86.88 72 LEU A O 1
ATOM 608 N N . LYS A 1 73 ? 18.790 -11.266 1.471 1.00 88.69 73 LYS A N 1
ATOM 609 C CA . LYS A 1 73 ? 18.417 -12.411 0.622 1.00 88.69 73 LYS A CA 1
ATOM 610 C C . LYS A 1 73 ? 17.626 -11.961 -0.611 1.00 88.69 73 LYS A C 1
ATOM 612 O O . LYS A 1 73 ? 17.987 -12.331 -1.724 1.00 88.69 73 LYS A O 1
ATOM 617 N N . GLN A 1 74 ? 16.591 -11.137 -0.422 1.00 89.00 74 GLN A N 1
ATOM 618 C CA . GLN A 1 74 ? 15.776 -10.597 -1.517 1.00 89.00 74 GLN A CA 1
ATOM 619 C C . GLN A 1 74 ? 16.637 -9.784 -2.491 1.00 89.00 74 GLN A C 1
ATOM 621 O O . GLN A 1 74 ? 16.556 -9.988 -3.701 1.00 89.00 74 GLN A O 1
ATOM 626 N N . VAL A 1 75 ? 17.508 -8.913 -1.973 1.00 90.00 75 VAL A N 1
ATOM 627 C CA . VAL A 1 75 ? 18.418 -8.104 -2.798 1.00 90.00 75 VAL A CA 1
ATOM 628 C C . VAL A 1 75 ? 19.368 -8.986 -3.605 1.00 90.00 75 VAL A C 1
ATOM 630 O O . VAL A 1 75 ? 19.524 -8.750 -4.798 1.00 90.00 75 VAL A O 1
ATOM 633 N N . ILE A 1 76 ? 19.955 -10.026 -3.005 1.00 93.00 76 ILE A N 1
ATOM 634 C CA . ILE A 1 76 ? 20.844 -10.962 -3.713 1.00 93.00 76 ILE A CA 1
ATOM 635 C C . ILE A 1 76 ? 20.098 -11.664 -4.852 1.00 93.00 76 ILE A C 1
ATOM 637 O O . ILE A 1 76 ? 20.599 -11.691 -5.974 1.00 93.00 76 ILE A O 1
ATOM 641 N N . VAL A 1 77 ? 18.890 -12.183 -4.599 1.00 92.88 77 VAL A N 1
ATOM 642 C CA . VAL A 1 77 ? 18.057 -12.815 -5.640 1.00 92.88 77 VAL A CA 1
ATOM 643 C C . VAL A 1 77 ? 17.759 -11.828 -6.769 1.00 92.88 77 VAL A C 1
ATOM 645 O O . VAL A 1 77 ? 17.905 -12.173 -7.942 1.00 92.88 77 VAL A O 1
ATOM 648 N N . GLY A 1 78 ? 17.407 -10.588 -6.422 1.00 93.00 78 GLY A N 1
ATOM 649 C CA . GLY A 1 78 ? 17.221 -9.510 -7.388 1.00 93.00 78 GLY A CA 1
ATOM 650 C C . GLY A 1 78 ? 18.476 -9.266 -8.227 1.00 93.00 78 GLY A C 1
ATOM 651 O O . GLY A 1 78 ? 18.393 -9.251 -9.451 1.00 93.00 78 GLY A O 1
ATOM 652 N N . LEU A 1 79 ? 19.647 -9.106 -7.605 1.00 94.62 79 LEU A N 1
ATOM 653 C CA . LEU A 1 79 ? 20.913 -8.843 -8.304 1.00 94.62 79 LEU A CA 1
ATOM 654 C C . LEU A 1 79 ? 21.307 -9.988 -9.244 1.00 94.62 79 LEU A C 1
ATOM 656 O O . LEU A 1 79 ? 21.746 -9.735 -10.364 1.00 94.62 79 LEU A O 1
ATOM 660 N N . VAL A 1 80 ? 21.106 -11.241 -8.828 1.00 95.44 80 VAL A N 1
ATOM 661 C CA . VAL A 1 80 ? 21.324 -12.410 -9.694 1.00 95.44 80 VAL A CA 1
ATOM 662 C C . VAL A 1 80 ? 20.391 -12.361 -10.901 1.00 95.44 80 VAL A C 1
ATOM 664 O O . VAL A 1 80 ? 20.849 -12.515 -12.033 1.00 95.44 80 VAL A O 1
ATOM 667 N N . ALA A 1 81 ? 19.106 -12.074 -10.690 1.00 94.81 81 ALA A N 1
ATOM 668 C CA . ALA A 1 81 ? 18.155 -11.916 -11.784 1.00 94.81 81 ALA A CA 1
ATOM 669 C C . ALA A 1 81 ? 18.540 -10.752 -12.716 1.00 94.81 81 ALA A C 1
ATOM 671 O O . ALA A 1 81 ? 18.462 -10.902 -13.931 1.00 94.81 81 ALA A O 1
ATOM 672 N N . ALA A 1 82 ? 19.031 -9.632 -12.177 1.00 94.94 82 ALA A N 1
ATOM 673 C CA . ALA A 1 82 ? 19.510 -8.492 -12.959 1.00 94.94 82 ALA A CA 1
ATOM 674 C C . ALA A 1 82 ? 20.681 -8.865 -13.875 1.00 94.94 82 ALA A C 1
ATOM 676 O O . ALA A 1 82 ? 20.679 -8.507 -15.051 1.00 94.94 82 ALA A O 1
ATOM 677 N N . MET A 1 83 ? 21.659 -9.617 -13.356 1.00 95.38 83 MET A N 1
ATOM 678 C CA . MET A 1 83 ? 22.792 -10.109 -14.148 1.00 95.38 83 MET A CA 1
ATOM 679 C C . MET A 1 83 ? 22.322 -11.023 -15.283 1.00 95.38 83 MET A C 1
ATOM 681 O O . MET A 1 83 ? 22.768 -10.872 -16.419 1.00 95.38 83 MET A O 1
ATOM 685 N N . LEU A 1 84 ? 21.376 -11.925 -15.005 1.00 94.19 84 LEU A N 1
ATOM 686 C CA . LEU A 1 84 ? 20.777 -12.779 -16.034 1.00 94.19 84 LEU A CA 1
ATOM 687 C C . LEU A 1 84 ? 20.012 -11.956 -17.080 1.00 94.19 84 LEU A C 1
ATOM 689 O O . LEU A 1 84 ? 20.165 -12.200 -18.274 1.00 94.19 84 LEU A O 1
ATOM 693 N N . GLY A 1 85 ? 19.241 -10.953 -16.651 1.00 92.75 85 GLY A N 1
ATOM 694 C CA . GLY A 1 85 ? 18.521 -10.033 -17.535 1.00 92.75 85 GLY A CA 1
ATOM 695 C C . GLY A 1 85 ? 19.449 -9.197 -18.418 1.00 92.75 85 GLY A C 1
ATOM 696 O O . GLY A 1 85 ? 19.144 -8.977 -19.585 1.00 92.75 85 GLY A O 1
ATOM 697 N N . TRP A 1 86 ? 20.611 -8.792 -17.904 1.00 94.44 86 TRP A N 1
ATOM 698 C CA . TRP A 1 86 ? 21.623 -8.066 -18.675 1.00 94.44 86 TRP A CA 1
ATOM 699 C C . TRP A 1 86 ? 22.237 -8.913 -19.795 1.00 94.44 86 TRP A C 1
ATOM 701 O O . TRP A 1 86 ? 22.489 -8.407 -20.887 1.00 94.44 86 TRP A O 1
ATOM 711 N N . ILE A 1 87 ? 22.484 -10.198 -19.521 1.00 93.06 87 ILE A N 1
ATOM 712 C CA . ILE A 1 87 ? 23.085 -11.151 -20.471 1.00 93.06 87 ILE A CA 1
ATOM 713 C C . ILE A 1 87 ? 22.037 -11.686 -21.458 1.00 93.06 87 ILE A C 1
ATOM 715 O O . ILE A 1 87 ? 22.377 -12.070 -22.575 1.00 93.06 87 ILE A O 1
ATOM 719 N N . TYR A 1 88 ? 20.757 -11.687 -21.077 1.00 89.75 88 TYR A N 1
ATOM 720 C CA . TYR A 1 88 ? 19.661 -12.273 -21.848 1.00 89.75 88 TYR A CA 1
ATOM 721 C C . TYR A 1 88 ? 19.632 -11.887 -23.342 1.00 89.75 88 TYR A C 1
ATOM 723 O O . TYR A 1 88 ? 19.481 -12.794 -24.164 1.00 89.75 88 TYR A O 1
ATOM 731 N N . PRO A 1 89 ? 19.828 -10.614 -23.748 1.00 87.75 89 PRO A N 1
ATOM 732 C CA . PRO A 1 89 ? 19.796 -10.231 -25.162 1.00 87.75 89 PRO A CA 1
ATOM 733 C C . PRO A 1 89 ? 20.886 -10.876 -26.031 1.00 87.75 89 PRO A C 1
ATOM 735 O O . PRO A 1 89 ? 20.718 -10.916 -27.251 1.00 87.75 89 PRO A O 1
ATOM 738 N N . ASP A 1 90 ? 21.973 -11.363 -25.422 1.00 85.88 90 ASP A N 1
ATOM 739 C CA . ASP A 1 90 ? 23.109 -12.002 -26.101 1.00 85.88 90 ASP A CA 1
ATOM 740 C C . ASP A 1 90 ? 22.961 -13.528 -26.208 1.00 85.88 90 ASP A C 1
ATOM 742 O O . ASP A 1 90 ? 23.764 -14.191 -26.867 1.00 85.88 90 ASP A O 1
ATOM 746 N N . LEU A 1 91 ? 21.949 -14.109 -25.557 1.00 86.25 91 LEU A N 1
ATOM 747 C CA . LEU A 1 91 ? 21.735 -15.551 -25.562 1.00 86.25 91 LEU A CA 1
ATOM 748 C C . LEU A 1 91 ? 21.202 -16.022 -26.926 1.00 86.25 91 LEU A C 1
ATOM 750 O O . LEU A 1 91 ? 20.341 -15.366 -27.512 1.00 86.25 91 LEU A O 1
ATOM 754 N N . PRO A 1 92 ? 21.638 -17.199 -27.422 1.00 78.44 92 PRO A N 1
ATOM 755 C CA . PRO A 1 92 ? 21.351 -17.661 -28.787 1.00 78.44 92 PRO A CA 1
ATOM 756 C C . PRO A 1 92 ? 19.864 -17.940 -29.051 1.00 78.44 92 PRO A C 1
ATOM 758 O O . PRO A 1 92 ? 19.435 -18.014 -30.198 1.00 78.44 92 PRO A O 1
ATOM 761 N N . PHE A 1 93 ? 19.069 -18.100 -27.993 1.00 79.75 93 PHE A N 1
ATOM 762 C CA . PHE A 1 93 ? 17.623 -18.298 -28.061 1.00 79.75 93 PHE A CA 1
ATOM 763 C C . PHE A 1 93 ? 16.821 -16.995 -27.920 1.00 79.75 93 PHE A C 1
ATOM 765 O O . PHE A 1 93 ? 15.606 -17.003 -28.135 1.00 79.75 93 PHE A O 1
ATOM 772 N N . SER A 1 94 ? 17.463 -15.877 -27.563 1.00 77.62 94 SER A N 1
ATOM 773 C CA . SER A 1 94 ? 16.793 -14.582 -27.495 1.00 7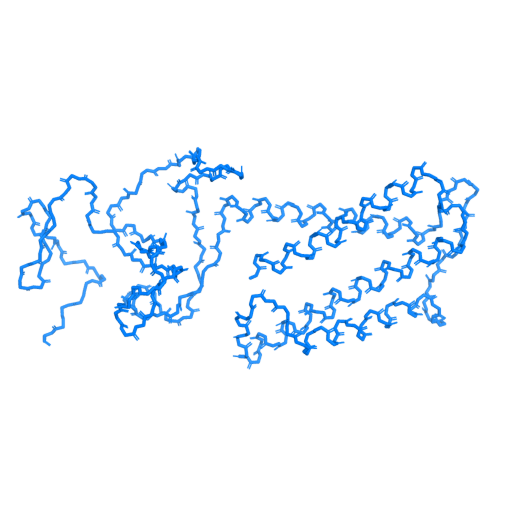7.62 94 SER A CA 1
ATOM 774 C C . SER A 1 94 ? 16.575 -14.050 -28.908 1.00 77.62 94 SER A C 1
ATOM 776 O O . SER A 1 94 ? 17.517 -13.741 -29.637 1.00 77.62 94 SER A O 1
ATOM 778 N N . LYS A 1 95 ? 15.309 -13.931 -29.314 1.00 67.06 95 LYS A N 1
ATOM 779 C CA . LYS A 1 95 ? 14.922 -13.305 -30.584 1.00 67.06 95 LYS A CA 1
ATOM 780 C C . LYS A 1 95 ? 14.956 -11.782 -30.443 1.00 67.06 95 LYS A C 1
ATOM 782 O O . LYS A 1 95 ? 13.913 -11.130 -30.451 1.00 67.06 95 LYS A O 1
ATOM 787 N N . THR A 1 96 ? 16.149 -11.221 -30.275 1.00 70.12 96 THR A N 1
ATOM 788 C CA . THR A 1 96 ? 16.354 -9.770 -30.306 1.00 70.12 96 THR A CA 1
ATOM 789 C C . THR A 1 96 ? 16.311 -9.326 -31.767 1.00 70.12 96 THR A C 1
ATOM 791 O O . THR A 1 96 ? 17.280 -9.496 -32.506 1.00 70.12 96 THR A O 1
ATOM 794 N N . ASP A 1 97 ? 15.164 -8.815 -32.211 1.00 67.75 97 ASP A N 1
ATOM 795 C CA . ASP A 1 97 ? 14.991 -8.337 -33.582 1.00 67.75 97 ASP A CA 1
ATOM 796 C C . ASP A 1 97 ? 15.764 -7.024 -33.790 1.00 67.75 97 ASP A C 1
ATOM 798 O O . ASP A 1 97 ? 15.300 -5.943 -33.429 1.00 67.75 97 ASP A O 1
ATOM 802 N N . LYS A 1 98 ? 16.972 -7.131 -34.353 1.00 66.31 98 LYS A N 1
ATOM 803 C CA . LYS A 1 98 ? 17.857 -5.994 -34.651 1.00 66.31 98 LYS A CA 1
ATOM 804 C C . LYS A 1 98 ? 17.456 -5.231 -35.918 1.00 66.31 98 LYS A C 1
ATOM 806 O O . LYS A 1 98 ? 18.195 -4.345 -36.345 1.00 66.31 98 LYS A O 1
ATOM 811 N N . THR A 1 99 ? 16.330 -5.568 -36.553 1.00 63.31 99 THR A N 1
ATOM 812 C CA . THR A 1 99 ? 15.888 -4.852 -37.750 1.00 63.31 99 THR A CA 1
ATOM 813 C C . THR A 1 99 ? 15.605 -3.384 -37.414 1.00 63.31 99 THR A C 1
ATOM 815 O O . THR A 1 99 ? 14.868 -3.045 -36.486 1.00 63.31 99 THR A O 1
ATOM 818 N N . LYS A 1 100 ? 16.247 -2.489 -38.171 1.00 60.62 100 LYS A N 1
ATOM 819 C CA . LYS A 1 100 ? 16.117 -1.036 -38.045 1.00 60.62 100 LYS A CA 1
ATOM 820 C C . LYS A 1 100 ? 15.541 -0.499 -39.348 1.00 60.62 100 LYS A C 1
ATOM 822 O O . LYS A 1 100 ? 16.154 -0.658 -40.403 1.00 60.62 100 LYS A O 1
ATOM 827 N N . LYS A 1 101 ? 14.364 0.127 -39.290 1.00 66.62 101 LYS A N 1
ATOM 828 C CA . LYS A 1 101 ? 13.855 0.914 -40.420 1.00 66.62 101 LYS A CA 1
ATOM 829 C C . LYS A 1 101 ? 14.594 2.261 -40.461 1.00 66.62 101 LYS A C 1
ATOM 831 O O . LYS A 1 101 ? 14.929 2.788 -39.398 1.00 66.62 101 LYS A O 1
ATOM 836 N N . PRO A 1 102 ? 14.874 2.834 -41.646 1.00 58.97 102 PRO A N 1
ATOM 837 C CA . PRO A 1 102 ? 15.533 4.135 -41.738 1.00 58.97 102 PRO A CA 1
ATOM 838 C C . PRO A 1 102 ? 14.711 5.204 -41.006 1.00 58.97 102 PRO A C 1
ATOM 840 O O . PRO A 1 102 ? 13.541 5.394 -41.322 1.00 58.97 102 PRO A O 1
ATOM 843 N N . GLY A 1 103 ? 15.316 5.878 -40.025 1.00 64.94 103 GLY A N 1
ATOM 844 C CA . GLY A 1 103 ? 14.661 6.931 -39.239 1.00 64.94 103 GLY A CA 1
ATOM 845 C C . GLY A 1 103 ? 13.819 6.463 -38.042 1.00 64.94 103 GLY A C 1
ATOM 846 O O . GLY A 1 103 ? 13.272 7.311 -37.345 1.00 64.94 103 GLY A O 1
ATOM 847 N N . GLU A 1 104 ? 13.736 5.157 -37.754 1.00 65.44 104 GLU A N 1
ATOM 848 C CA . GLU A 1 104 ? 13.024 4.628 -36.577 1.00 65.44 104 GLU A CA 1
ATOM 849 C C . GLU A 1 104 ? 13.976 3.882 -35.615 1.00 65.44 104 GLU A C 1
ATOM 851 O O . GLU A 1 104 ? 14.953 3.262 -36.055 1.00 65.44 104 GLU A O 1
ATOM 856 N N . PRO A 1 105 ? 13.724 3.923 -34.288 1.00 69.12 105 PRO A N 1
ATOM 857 C CA . PRO A 1 105 ? 14.460 3.109 -33.324 1.00 69.12 105 PRO A CA 1
ATOM 858 C C . PRO A 1 105 ? 14.219 1.613 -33.571 1.00 69.12 105 PRO A C 1
ATOM 860 O O . PRO A 1 105 ? 13.196 1.214 -34.129 1.00 69.12 105 PRO A O 1
ATOM 863 N N . ALA A 1 106 ? 15.161 0.773 -33.139 1.00 78.44 106 ALA A N 1
ATOM 864 C CA . ALA A 1 106 ? 15.057 -0.676 -33.295 1.00 78.44 106 ALA A CA 1
ATOM 865 C C . ALA A 1 106 ? 13.772 -1.244 -32.655 1.00 78.44 106 ALA A C 1
ATOM 867 O O . ALA A 1 106 ? 13.292 -0.734 -31.637 1.00 78.44 106 ALA A O 1
ATOM 868 N N . ALA A 1 107 ? 13.232 -2.326 -33.225 1.00 80.06 107 ALA A N 1
ATOM 869 C CA . ALA A 1 107 ? 11.941 -2.892 -32.820 1.00 80.06 107 ALA A CA 1
ATOM 870 C C . ALA A 1 107 ? 11.874 -3.278 -31.327 1.00 80.06 107 ALA A C 1
ATOM 872 O O . ALA A 1 107 ? 10.845 -3.075 -30.681 1.00 80.06 107 ALA A O 1
ATOM 873 N N . TYR A 1 108 ? 12.977 -3.776 -30.756 1.00 79.50 108 TYR A N 1
ATOM 874 C CA . TYR A 1 108 ? 13.052 -4.102 -29.327 1.00 79.50 108 TYR A CA 1
ATOM 875 C C . TYR A 1 108 ? 12.942 -2.861 -28.427 1.00 79.50 108 TYR A C 1
ATOM 877 O O . TYR A 1 108 ? 12.240 -2.915 -27.424 1.00 79.50 108 TYR A O 1
ATOM 885 N N . LEU A 1 109 ? 13.534 -1.721 -28.808 1.00 83.88 109 LEU A N 1
ATOM 886 C CA . LEU A 1 109 ? 13.423 -0.482 -28.028 1.00 83.88 109 LEU A CA 1
ATOM 887 C C . LEU A 1 109 ? 11.994 0.047 -28.005 1.00 83.88 109 LEU A C 1
ATOM 889 O O . LEU A 1 109 ? 11.535 0.547 -26.983 1.00 83.88 109 LEU A O 1
ATOM 893 N N . LYS A 1 110 ? 11.280 -0.064 -29.130 1.00 84.75 110 LYS A N 1
ATOM 894 C CA . LYS A 1 110 ? 9.870 0.328 -29.184 1.00 84.75 110 LYS A CA 1
ATOM 895 C C . LYS A 1 110 ? 9.057 -0.460 -28.156 1.00 84.75 110 LYS A C 1
ATOM 897 O O . LYS A 1 110 ? 8.284 0.131 -27.408 1.00 84.75 110 LYS A O 1
ATOM 902 N N . LYS A 1 111 ? 9.296 -1.771 -28.077 1.00 86.31 111 LYS A N 1
ATOM 903 C CA . LYS A 1 111 ? 8.666 -2.642 -27.085 1.00 86.31 111 LYS A CA 1
ATOM 904 C C . LYS A 1 111 ? 9.044 -2.241 -25.656 1.00 86.31 111 LYS A C 1
ATOM 906 O O . LYS A 1 111 ? 8.159 -2.159 -24.810 1.00 86.31 111 LYS A O 1
ATOM 911 N N . ASP A 1 112 ? 10.314 -1.948 -25.388 1.00 87.88 112 ASP A N 1
ATOM 912 C CA . ASP A 1 112 ? 10.757 -1.497 -24.061 1.00 87.88 112 ASP A CA 1
ATOM 913 C C . ASP A 1 112 ? 10.036 -0.212 -23.626 1.00 87.88 112 ASP A C 1
ATOM 915 O O . ASP A 1 112 ? 9.595 -0.105 -22.480 1.00 87.88 112 ASP A O 1
ATOM 919 N N . PHE A 1 113 ? 9.859 0.749 -24.540 1.00 86.88 113 PHE A N 1
ATOM 920 C CA . PHE A 1 113 ? 9.130 1.986 -24.253 1.00 86.88 113 PHE A CA 1
ATOM 921 C C . PHE A 1 113 ? 7.650 1.737 -23.959 1.00 86.88 113 PHE A C 1
ATOM 923 O O . PHE A 1 113 ? 7.157 2.235 -22.949 1.00 86.88 113 PHE A O 1
ATOM 930 N N . GLU A 1 114 ? 6.967 0.925 -24.770 1.00 88.69 114 GLU A N 1
ATOM 931 C CA . GLU A 1 114 ? 5.555 0.568 -24.555 1.00 88.69 114 GLU A CA 1
ATOM 932 C C . GLU A 1 114 ? 5.340 -0.096 -23.183 1.00 88.69 114 GLU A C 1
ATOM 934 O O . GLU A 1 114 ? 4.419 0.259 -22.439 1.00 88.69 114 GLU A O 1
ATOM 939 N N . TRP A 1 115 ? 6.220 -1.028 -22.805 1.00 89.12 115 TRP A N 1
ATOM 940 C CA . TRP A 1 115 ? 6.169 -1.679 -21.494 1.00 89.12 115 TRP A CA 1
ATOM 941 C C . TRP A 1 115 ? 6.497 -0.716 -20.352 1.00 89.12 115 TRP A C 1
ATOM 943 O O . TRP A 1 115 ? 5.816 -0.744 -19.325 1.00 89.12 115 TRP A O 1
ATOM 953 N N . SER A 1 116 ? 7.505 0.145 -20.515 1.00 87.31 116 SER A N 1
ATOM 954 C CA . SER A 1 116 ? 7.874 1.140 -19.503 1.00 87.31 116 SER A CA 1
ATOM 955 C C . SER A 1 116 ? 6.743 2.143 -19.262 1.00 87.31 116 SER A C 1
ATOM 957 O O . SER A 1 116 ? 6.463 2.465 -18.110 1.00 87.31 116 SER A O 1
ATOM 959 N N . GLU A 1 117 ? 6.077 2.613 -20.318 1.00 86.94 117 GLU A N 1
ATOM 960 C CA . GLU A 1 117 ? 4.938 3.535 -20.241 1.00 86.94 117 GLU A CA 1
ATOM 961 C C . GLU A 1 117 ? 3.725 2.878 -19.569 1.00 86.94 117 GLU A C 1
ATOM 963 O O . GLU A 1 117 ? 3.129 3.441 -18.644 1.00 86.94 117 GLU A O 1
ATOM 968 N N . THR A 1 118 ? 3.391 1.652 -19.978 1.00 90.31 118 THR A N 1
ATOM 969 C CA . THR A 1 118 ? 2.278 0.883 -19.400 1.00 90.31 118 THR A CA 1
ATOM 970 C C . THR A 1 118 ? 2.509 0.607 -17.915 1.00 90.31 118 THR A C 1
ATOM 972 O O . THR A 1 118 ? 1.616 0.801 -17.092 1.00 90.31 118 THR A O 1
ATOM 975 N N . LEU A 1 119 ? 3.719 0.185 -17.537 1.00 87.38 119 LEU A N 1
ATOM 976 C CA . LEU A 1 119 ? 4.037 -0.114 -16.143 1.00 87.38 119 LEU A CA 1
ATOM 977 C C . LEU A 1 119 ? 4.040 1.155 -15.288 1.00 87.38 119 LEU A C 1
ATOM 979 O O . LEU A 1 119 ? 3.477 1.161 -14.195 1.00 87.38 119 LEU A O 1
ATOM 983 N N . PHE A 1 120 ? 4.646 2.234 -15.783 1.00 85.75 120 PHE A N 1
ATOM 984 C CA . PHE A 1 120 ? 4.690 3.508 -15.074 1.00 85.75 120 PHE A CA 1
ATOM 985 C C . PHE A 1 120 ? 3.287 4.078 -14.841 1.00 85.75 120 PHE A C 1
ATOM 987 O O . PHE A 1 120 ? 2.946 4.431 -13.710 1.00 85.75 120 PHE A O 1
ATOM 994 N N . SER A 1 121 ? 2.448 4.104 -15.881 1.00 86.19 121 SER A N 1
ATOM 995 C CA . SER A 1 121 ? 1.060 4.569 -15.773 1.00 86.19 121 SER A CA 1
ATOM 996 C C . SER A 1 121 ? 0.235 3.703 -14.818 1.00 86.19 121 SER A C 1
ATOM 998 O O . SER A 1 121 ? -0.479 4.246 -13.973 1.00 86.19 121 SER A O 1
ATOM 1000 N N . ALA A 1 122 ? 0.387 2.375 -14.863 1.00 89.38 122 ALA A N 1
ATOM 1001 C CA . ALA A 1 122 ? -0.280 1.463 -13.937 1.00 89.38 122 ALA A CA 1
ATOM 1002 C C . ALA A 1 122 ? 0.147 1.688 -12.477 1.00 89.38 122 ALA A C 1
ATOM 1004 O O . ALA A 1 122 ? -0.707 1.754 -11.592 1.00 89.38 122 ALA A O 1
ATOM 1005 N N . VAL A 1 123 ? 1.449 1.855 -12.212 1.00 84.94 123 VAL A N 1
ATOM 1006 C CA . VAL A 1 123 ? 1.968 2.116 -10.858 1.00 84.94 123 VAL A CA 1
ATOM 1007 C C . VAL A 1 123 ? 1.494 3.469 -10.337 1.00 84.94 123 VAL A C 1
ATOM 1009 O O . VAL A 1 123 ? 1.083 3.552 -9.179 1.00 84.94 123 VAL A O 1
ATOM 1012 N N . ILE A 1 124 ? 1.492 4.518 -11.165 1.00 85.44 124 ILE A N 1
ATOM 1013 C CA . ILE A 1 124 ? 0.958 5.834 -10.784 1.00 85.44 124 ILE A CA 1
ATOM 1014 C C . ILE A 1 124 ? -0.528 5.737 -10.464 1.00 85.44 124 ILE A C 1
ATOM 1016 O O . ILE A 1 124 ? -0.954 6.203 -9.408 1.00 85.44 124 ILE A O 1
ATOM 1020 N N . MET A 1 125 ? -1.311 5.110 -11.342 1.00 86.88 125 MET A N 1
ATOM 1021 C CA . MET A 1 125 ? -2.748 4.944 -11.145 1.00 86.88 125 MET A CA 1
ATOM 1022 C C . MET A 1 125 ? -3.030 4.189 -9.845 1.00 86.88 125 MET A C 1
ATOM 1024 O O . MET A 1 125 ? -3.781 4.668 -8.996 1.00 86.88 125 MET A O 1
ATOM 1028 N N . ALA A 1 126 ? -2.367 3.049 -9.640 1.00 84.12 126 ALA A N 1
ATOM 1029 C CA . ALA A 1 126 ? -2.486 2.269 -8.415 1.00 84.12 126 ALA A CA 1
ATOM 1030 C C . ALA A 1 126 ? -2.061 3.077 -7.180 1.00 84.12 126 ALA A C 1
ATOM 1032 O O . ALA A 1 126 ? -2.737 3.016 -6.158 1.00 84.12 126 ALA A O 1
ATOM 1033 N N . SER A 1 127 ? -0.996 3.877 -7.273 1.00 79.81 127 SER A N 1
ATOM 1034 C CA . SER A 1 127 ? -0.529 4.728 -6.171 1.00 79.81 127 SER A CA 1
ATOM 1035 C C . SER A 1 127 ? -1.547 5.806 -5.810 1.00 79.81 127 SER A C 1
ATOM 1037 O O . SER A 1 127 ? -1.817 6.004 -4.631 1.00 79.81 127 SER A O 1
ATOM 1039 N N . ILE A 1 128 ? -2.161 6.465 -6.797 1.00 81.38 128 ILE A N 1
ATOM 1040 C CA . ILE A 1 128 ? -3.223 7.457 -6.567 1.00 81.38 128 ILE A CA 1
ATOM 1041 C C . ILE A 1 128 ? -4.429 6.791 -5.900 1.00 81.38 128 ILE A C 1
ATOM 1043 O O . ILE A 1 128 ? -4.943 7.293 -4.899 1.00 81.38 128 ILE A O 1
ATOM 1047 N N . VAL A 1 129 ? -4.858 5.639 -6.420 1.00 82.25 129 VAL A N 1
ATOM 1048 C CA . VAL A 1 129 ? -6.008 4.904 -5.881 1.00 82.25 129 VAL A CA 1
ATOM 1049 C C . VAL A 1 129 ? -5.745 4.443 -4.444 1.00 82.25 129 VAL A C 1
ATOM 1051 O O . VAL A 1 129 ? -6.565 4.689 -3.560 1.00 82.25 129 VAL A O 1
ATOM 1054 N N . MET A 1 130 ? -4.591 3.833 -4.178 1.00 77.00 130 MET A N 1
ATOM 1055 C CA . MET A 1 130 ? -4.212 3.367 -2.838 1.00 77.00 130 MET A CA 1
ATOM 1056 C C . MET A 1 130 ? -3.993 4.531 -1.863 1.00 77.00 130 MET A C 1
ATOM 1058 O O . MET A 1 130 ? -4.340 4.439 -0.688 1.00 77.00 130 MET A O 1
ATOM 1062 N N . TYR A 1 131 ? -3.472 5.666 -2.333 1.00 75.69 131 TYR A N 1
ATOM 1063 C CA . TYR A 1 131 ? -3.297 6.843 -1.485 1.00 75.69 131 TYR A CA 1
ATOM 1064 C C . TYR A 1 131 ? -4.640 7.408 -1.003 1.00 75.69 131 TYR A C 1
ATOM 1066 O O . TYR A 1 131 ? -4.780 7.758 0.172 1.00 75.69 131 TYR A O 1
ATOM 1074 N N . ILE A 1 132 ? -5.628 7.487 -1.900 1.00 75.19 132 ILE A N 1
ATOM 1075 C CA . ILE A 1 132 ? -6.904 8.168 -1.646 1.00 75.19 132 ILE A CA 1
ATOM 1076 C C . ILE A 1 132 ? -7.935 7.242 -0.989 1.00 75.19 132 ILE A C 1
ATOM 1078 O O . ILE A 1 132 ? -8.594 7.645 -0.030 1.00 75.19 132 ILE A O 1
ATOM 1082 N N . PHE A 1 133 ? -8.110 6.023 -1.504 1.00 73.06 133 PHE A N 1
ATOM 1083 C CA . PHE A 1 133 ? -9.307 5.228 -1.219 1.00 73.06 133 PHE A CA 1
ATOM 1084 C C . PHE A 1 133 ? -9.089 4.150 -0.158 1.00 73.06 133 PHE A C 1
ATOM 1086 O O . PHE A 1 133 ? -9.958 3.960 0.694 1.00 73.06 133 PHE A O 1
ATOM 1093 N N . LEU A 1 134 ? -7.962 3.434 -0.208 1.00 72.38 134 LEU A N 1
ATOM 1094 C CA . LEU A 1 134 ? -7.822 2.150 0.480 1.00 72.38 134 LEU A CA 1
ATOM 1095 C C . LEU A 1 134 ? -6.450 1.999 1.127 1.00 72.38 134 LEU A C 1
ATOM 1097 O O . LEU A 1 134 ? -5.430 2.040 0.451 1.00 72.38 134 LEU A O 1
ATOM 1101 N N . GLN A 1 135 ? -6.435 1.723 2.428 1.00 75.06 135 GLN A N 1
ATOM 1102 C CA . GLN A 1 135 ? -5.256 1.168 3.092 1.00 75.06 135 GLN A CA 1
ATOM 1103 C C . GLN A 1 135 ? -5.576 -0.222 3.613 1.00 75.06 135 GLN A C 1
ATOM 1105 O O . GLN A 1 135 ? -6.602 -0.428 4.265 1.00 75.06 135 GLN A O 1
ATOM 1110 N N . ALA A 1 136 ? -4.690 -1.166 3.312 1.00 77.56 136 ALA A N 1
ATOM 1111 C CA . ALA A 1 136 ? -4.759 -2.509 3.853 1.00 77.56 136 ALA A CA 1
ATOM 1112 C C . ALA A 1 136 ? -4.049 -2.544 5.212 1.00 77.56 136 ALA A C 1
ATOM 1114 O O . ALA A 1 136 ? -2.866 -2.210 5.307 1.00 77.56 136 ALA A O 1
ATOM 1115 N N . PHE A 1 137 ? -4.764 -2.963 6.252 1.00 79.00 137 PHE A N 1
ATOM 1116 C CA . PHE A 1 137 ? -4.211 -3.213 7.580 1.00 79.00 137 PHE A CA 1
ATOM 1117 C C . PHE A 1 137 ? -4.311 -4.692 7.922 1.00 79.00 137 PHE A C 1
ATOM 1119 O O . PHE A 1 137 ? -5.261 -5.364 7.529 1.00 79.00 137 PHE A O 1
ATOM 1126 N N . LYS A 1 138 ? -3.342 -5.181 8.692 1.00 80.50 138 LYS A N 1
ATOM 1127 C CA . LYS A 1 138 ? -3.391 -6.504 9.311 1.00 80.50 138 LYS A CA 1
ATOM 1128 C C . LYS A 1 138 ? -3.560 -6.335 10.812 1.00 80.50 138 LYS A C 1
ATOM 1130 O O . LYS A 1 138 ? -2.823 -5.550 11.404 1.00 80.50 138 LYS A O 1
ATOM 1135 N N . ILE A 1 139 ? -4.489 -7.069 11.419 1.00 82.31 139 ILE A N 1
ATOM 1136 C CA . ILE A 1 139 ? -4.741 -6.994 12.862 1.00 82.31 139 ILE A CA 1
ATOM 1137 C C . ILE A 1 139 ? -3.658 -7.755 13.635 1.00 82.31 139 ILE A C 1
ATOM 1139 O O . ILE A 1 139 ? -3.557 -8.975 13.484 1.00 82.31 139 ILE A O 1
ATOM 1143 N N . PRO A 1 140 ? -2.844 -7.069 14.468 1.00 73.81 140 PRO A N 1
ATOM 1144 C CA . PRO A 1 140 ? -1.750 -7.713 15.187 1.00 73.81 140 PRO A CA 1
ATOM 1145 C C . PRO A 1 140 ? -2.163 -8.231 16.571 1.00 73.81 140 PRO A C 1
ATOM 1147 O O . PRO A 1 140 ? -1.411 -8.990 17.172 1.00 73.81 140 PRO A O 1
ATOM 1150 N N . SER A 1 141 ? -3.304 -7.787 17.113 1.00 81.00 141 SER A N 1
ATOM 1151 C CA . SER A 1 141 ? -3.692 -8.058 18.499 1.00 81.00 141 SER A CA 1
ATOM 1152 C C . SER A 1 141 ? -5.171 -8.389 18.653 1.00 81.00 141 SER A C 1
ATOM 1154 O O . SER A 1 141 ? -6.030 -7.860 17.950 1.00 81.00 141 SER A O 1
ATOM 1156 N N . GLY A 1 142 ? -5.468 -9.219 19.650 1.00 82.62 142 GLY A N 1
ATOM 1157 C CA . GLY A 1 142 ? -6.813 -9.700 19.939 1.00 82.62 142 GLY A CA 1
ATOM 1158 C C . GLY A 1 142 ? -7.698 -8.777 20.767 1.00 82.62 142 GLY A C 1
ATOM 1159 O O . GLY A 1 142 ? -8.718 -9.223 21.283 1.00 82.62 142 GLY A O 1
ATOM 1160 N N . SER A 1 143 ? -7.351 -7.495 20.924 1.00 83.12 143 SER A N 1
ATOM 1161 C CA . SER A 1 143 ? -8.166 -6.570 21.735 1.00 83.12 143 SER A CA 1
ATOM 1162 C C . SER A 1 143 ? -9.582 -6.352 21.187 1.00 83.12 143 SER A C 1
ATOM 1164 O O . SER A 1 143 ? -10.453 -5.870 21.901 1.00 83.12 143 SER A O 1
ATOM 1166 N N . MET A 1 144 ? -9.800 -6.716 19.923 1.00 88.06 144 MET A N 1
ATOM 1167 C CA . MET A 1 144 ? -11.083 -6.670 19.233 1.00 88.06 144 MET A CA 1
ATOM 1168 C C . MET A 1 144 ? -11.578 -8.080 18.866 1.00 88.06 144 MET A C 1
ATOM 1170 O O . MET A 1 144 ? -12.394 -8.177 17.962 1.00 88.06 144 MET A O 1
ATOM 1174 N N . ARG A 1 145 ? -11.133 -9.160 19.541 1.00 84.50 145 ARG A N 1
ATOM 1175 C CA . ARG A 1 145 ? -11.435 -10.581 19.210 1.00 84.50 145 ARG A CA 1
ATOM 1176 C C . ARG A 1 145 ? -12.908 -10.910 18.973 1.00 84.50 145 ARG A C 1
ATOM 1178 O O . ARG A 1 145 ? -13.203 -11.826 18.218 1.00 84.50 145 ARG A O 1
ATOM 1185 N N . THR A 1 146 ? -13.834 -10.188 19.603 1.00 81.38 146 THR A N 1
ATOM 1186 C CA . THR A 1 146 ? -15.279 -10.376 19.378 1.00 81.38 146 THR A CA 1
ATOM 1187 C C . THR A 1 146 ? -15.737 -9.900 17.998 1.00 81.38 146 THR A C 1
ATOM 1189 O O . THR A 1 146 ? -16.801 -10.293 17.542 1.00 81.38 146 THR A O 1
ATOM 1192 N N . THR A 1 147 ? -14.951 -9.048 17.336 1.00 85.50 147 THR A N 1
ATOM 1193 C CA . THR A 1 147 ? -15.232 -8.474 16.012 1.00 85.50 147 THR A CA 1
ATOM 1194 C C . THR A 1 147 ? -14.180 -8.851 14.960 1.00 85.50 147 THR A C 1
ATOM 1196 O O . THR A 1 147 ? -14.544 -9.120 13.823 1.00 85.50 147 THR A O 1
ATOM 1199 N N . PHE A 1 148 ? -12.894 -8.862 15.321 1.00 87.56 148 PHE A N 1
ATOM 1200 C CA . PHE A 1 148 ? -11.763 -9.180 14.445 1.00 87.56 148 PHE A CA 1
ATOM 1201 C C . PHE A 1 148 ? -10.800 -10.130 15.133 1.00 87.56 148 PHE A C 1
ATOM 1203 O O . PHE A 1 148 ? -10.409 -9.896 16.280 1.00 87.56 148 PHE A O 1
ATOM 1210 N N . LEU A 1 149 ? -10.364 -11.151 14.410 1.00 87.00 149 LEU A N 1
ATOM 1211 C CA . LEU A 1 149 ? -9.378 -12.112 14.879 1.00 87.00 149 LEU A CA 1
ATOM 1212 C C . LEU A 1 149 ? -7.962 -11.655 14.516 1.00 87.00 149 LEU A C 1
ATOM 1214 O O . LEU A 1 149 ? -7.738 -10.866 13.592 1.00 87.00 149 LEU A O 1
ATOM 1218 N N . GLU A 1 150 ? -6.969 -12.138 15.263 1.00 86.75 150 GLU A N 1
ATOM 1219 C CA . GLU A 1 150 ? -5.577 -11.882 14.912 1.00 86.75 150 GLU A CA 1
ATOM 1220 C C . GLU A 1 150 ? -5.236 -12.454 13.535 1.00 86.75 150 GLU A C 1
ATOM 1222 O O . GLU A 1 150 ? -5.483 -13.621 13.241 1.00 86.75 150 GLU A O 1
ATOM 1227 N N . GLY A 1 151 ? -4.613 -11.626 12.698 1.00 83.19 151 GLY A N 1
ATOM 1228 C CA . GLY A 1 151 ? -4.267 -11.990 11.329 1.00 83.19 151 GLY A CA 1
ATOM 1229 C C . GLY A 1 151 ? -5.291 -11.577 10.272 1.00 83.19 151 GLY A C 1
ATOM 1230 O O . GLY A 1 151 ? -4.946 -11.641 9.088 1.00 83.19 151 GLY A O 1
ATOM 1231 N N . ASP A 1 152 ? -6.470 -11.087 10.664 1.00 85.38 152 ASP A N 1
ATOM 1232 C CA . ASP A 1 152 ? -7.458 -10.541 9.731 1.00 85.38 152 ASP A CA 1
ATOM 1233 C C . ASP A 1 152 ? -6.885 -9.363 8.931 1.00 85.38 152 ASP A C 1
ATOM 1235 O O . ASP A 1 152 ? -6.114 -8.541 9.445 1.00 85.38 152 ASP A O 1
ATOM 1239 N N . HIS A 1 153 ? -7.282 -9.286 7.659 1.00 84.81 153 HIS A N 1
ATOM 1240 C CA . HIS A 1 153 ? -6.911 -8.210 6.744 1.00 84.81 153 HIS A CA 1
ATOM 1241 C C . HIS A 1 153 ? -8.111 -7.295 6.527 1.00 84.81 153 HIS A C 1
ATOM 1243 O O . HIS A 1 153 ? -9.181 -7.744 6.123 1.00 84.81 153 HIS A O 1
ATOM 1249 N N . LEU A 1 154 ? -7.923 -6.003 6.776 1.00 84.62 154 LEU A N 1
ATOM 1250 C CA . LEU A 1 154 ? -8.971 -4.998 6.678 1.00 84.62 154 LEU A CA 1
ATOM 1251 C C . LEU A 1 154 ? -8.640 -3.995 5.584 1.00 84.62 154 LEU A C 1
ATOM 1253 O O . LEU A 1 154 ? -7.528 -3.468 5.528 1.00 84.62 154 LEU A O 1
ATOM 1257 N N . PHE A 1 155 ? -9.639 -3.681 4.764 1.00 85.56 155 PHE A N 1
ATOM 1258 C CA . PHE A 1 155 ? -9.608 -2.510 3.900 1.00 85.56 155 PHE A CA 1
ATOM 1259 C C . PHE A 1 155 ? -10.238 -1.334 4.633 1.00 85.56 155 PHE A C 1
ATOM 1261 O O . PHE A 1 155 ? -11.406 -1.375 5.019 1.00 85.56 155 PHE A O 1
ATOM 1268 N N . VAL A 1 156 ? -9.454 -0.279 4.828 1.00 83.44 156 VAL A N 1
ATOM 1269 C CA . VAL A 1 156 ? -9.889 0.911 5.556 1.00 83.44 156 VAL A CA 1
ATOM 1270 C C . VAL A 1 156 ? -10.210 2.025 4.579 1.00 83.44 156 VAL A C 1
ATOM 1272 O O . VAL A 1 156 ? -9.373 2.415 3.763 1.00 83.44 156 VAL A O 1
ATOM 1275 N N . ASN A 1 157 ? -11.421 2.564 4.708 1.00 86.19 157 ASN A N 1
ATOM 1276 C CA . ASN A 1 157 ? -11.866 3.722 3.952 1.00 86.19 157 ASN A CA 1
ATOM 1277 C C . ASN A 1 157 ? -11.337 5.016 4.592 1.00 86.19 157 ASN A C 1
ATOM 1279 O O . ASN A 1 157 ? -11.881 5.510 5.584 1.00 86.19 157 ASN A O 1
ATOM 1283 N N . LYS A 1 158 ? -10.293 5.593 3.993 1.00 82.31 158 LYS A N 1
ATOM 1284 C CA . LYS A 1 158 ? -9.676 6.850 4.453 1.00 82.31 158 LYS A CA 1
ATOM 1285 C C . LYS A 1 158 ? -10.547 8.086 4.213 1.00 82.31 158 LYS A C 1
ATOM 1287 O O . LYS A 1 158 ? -10.379 9.089 4.905 1.00 82.31 158 LYS A O 1
ATOM 1292 N N . LEU A 1 159 ? -11.508 8.020 3.292 1.00 84.56 159 LEU A N 1
ATOM 1293 C CA . LEU A 1 159 ? -12.327 9.168 2.891 1.00 84.56 159 LEU A CA 1
ATOM 1294 C C . LEU A 1 159 ? -13.262 9.667 4.004 1.00 84.56 159 LEU A C 1
ATOM 1296 O O . LEU A 1 159 ? -13.673 10.828 3.991 1.00 84.56 159 LEU A O 1
ATOM 1300 N N . ILE A 1 160 ? -13.557 8.829 5.005 1.00 86.56 160 ILE A N 1
ATOM 1301 C CA . ILE A 1 160 ? -14.321 9.235 6.198 1.00 86.56 160 ILE A CA 1
ATOM 1302 C C . ILE A 1 160 ? -13.558 10.311 6.993 1.00 86.56 160 ILE A C 1
ATOM 1304 O O . ILE A 1 160 ? -14.167 11.213 7.560 1.00 86.56 160 ILE A O 1
ATOM 1308 N N . TYR A 1 161 ? -12.222 10.278 6.987 1.00 80.25 161 TYR A N 1
ATOM 1309 C CA . TYR A 1 161 ? -11.388 11.286 7.651 1.00 80.25 161 TYR A CA 1
ATOM 1310 C C . TYR A 1 161 ? -11.054 12.487 6.759 1.00 80.25 161 TYR A C 1
ATOM 1312 O O . TYR A 1 161 ? -10.500 13.470 7.253 1.00 80.25 161 TYR A O 1
ATOM 1320 N N . GLY A 1 162 ? -11.391 12.415 5.471 1.00 83.19 162 GLY A N 1
ATOM 1321 C CA . GLY A 1 162 ? -10.963 13.351 4.438 1.00 83.19 162 GLY A CA 1
ATOM 1322 C C . GLY A 1 162 ? -9.607 12.986 3.827 1.00 83.19 162 GLY A C 1
ATOM 1323 O O . GLY A 1 162 ? -8.727 12.412 4.473 1.00 83.19 162 GLY A O 1
ATOM 1324 N N . VAL A 1 163 ? -9.439 13.352 2.561 1.00 80.88 163 VAL A N 1
ATOM 1325 C CA . VAL A 1 163 ? -8.201 13.194 1.795 1.00 80.88 163 VAL A CA 1
ATOM 1326 C C . VAL A 1 163 ? -7.177 14.202 2.304 1.00 80.88 163 VAL A C 1
ATOM 1328 O O . VAL A 1 163 ? -7.413 15.413 2.284 1.00 80.88 163 VAL A O 1
ATOM 1331 N N . LYS A 1 164 ? -6.026 13.714 2.774 1.00 77.81 164 LYS A N 1
ATOM 1332 C CA . LYS A 1 164 ? -4.904 14.574 3.158 1.00 77.81 164 LYS A CA 1
ATOM 1333 C C . LYS A 1 164 ? -4.283 15.173 1.897 1.00 77.81 164 LYS A C 1
ATOM 1335 O O . LYS A 1 164 ? -3.930 14.437 0.980 1.00 77.81 164 LYS A O 1
ATOM 1340 N N . ILE A 1 165 ? -4.133 16.496 1.857 1.00 77.69 165 ILE A N 1
ATOM 1341 C CA . ILE A 1 165 ? -3.389 17.144 0.773 1.00 77.69 165 ILE A CA 1
ATOM 1342 C C . ILE A 1 165 ? -1.902 16.815 0.969 1.00 77.69 165 ILE A C 1
ATOM 1344 O O . ILE A 1 165 ? -1.383 17.023 2.073 1.00 77.69 165 ILE A O 1
ATOM 1348 N N . PRO A 1 166 ? -1.195 16.320 -0.062 1.00 71.75 166 PRO A N 1
ATOM 1349 C CA . PRO A 1 166 ? 0.235 16.063 0.046 1.00 71.75 166 PRO A CA 1
ATOM 1350 C C . PRO A 1 166 ? 0.973 17.341 0.472 1.00 71.75 166 PRO A C 1
ATOM 1352 O O . PRO A 1 166 ? 0.585 18.453 0.116 1.00 71.75 166 PRO A O 1
ATOM 1355 N N . PHE A 1 167 ? 2.013 17.186 1.293 1.00 75.75 167 PHE A N 1
ATOM 1356 C CA . PHE A 1 167 ? 2.817 18.290 1.847 1.00 75.75 167 PHE A CA 1
ATOM 1357 C C . PHE A 1 167 ? 2.071 19.272 2.769 1.00 75.75 167 PHE A C 1
ATOM 1359 O O . PHE A 1 167 ? 2.654 20.250 3.226 1.00 75.75 167 PHE A O 1
ATOM 1366 N N . THR A 1 168 ? 0.804 19.007 3.100 1.00 78.69 168 THR A N 1
ATOM 1367 C CA . THR A 1 168 ? 0.001 19.844 4.001 1.00 78.69 168 THR A CA 1
ATOM 1368 C C . THR A 1 168 ? -0.651 18.981 5.088 1.00 78.69 168 THR A C 1
ATOM 1370 O O . THR A 1 168 ? -0.840 17.778 4.925 1.00 78.69 168 THR A O 1
ATOM 1373 N N . GLN A 1 169 ? -1.034 19.581 6.219 1.00 77.56 169 GLN A N 1
ATOM 1374 C CA . GLN A 1 169 ? -1.851 18.902 7.244 1.00 77.56 169 GLN A CA 1
ATOM 1375 C C . GLN A 1 169 ? -3.363 19.066 7.018 1.00 77.56 169 GLN A C 1
ATOM 1377 O O . GLN A 1 169 ? -4.172 18.513 7.761 1.00 77.56 169 GLN A O 1
ATOM 1382 N N . LYS A 1 170 ? -3.760 19.815 5.983 1.00 82.31 170 LYS A N 1
ATOM 1383 C CA . LYS A 1 170 ? -5.166 20.040 5.644 1.00 82.31 170 LYS A CA 1
ATOM 1384 C C . LYS A 1 170 ? -5.778 18.770 5.053 1.00 82.31 170 LYS A C 1
ATOM 1386 O O . LYS A 1 170 ? -5.194 18.137 4.171 1.00 82.31 170 LYS A O 1
ATOM 1391 N N . LYS A 1 171 ? -6.973 18.431 5.536 1.00 83.12 171 LYS A N 1
ATOM 1392 C CA . LYS A 1 171 ? -7.816 17.361 4.998 1.00 83.12 171 LYS A CA 1
ATOM 1393 C C . LYS A 1 171 ? -8.978 17.993 4.242 1.00 83.12 171 LYS A C 1
ATOM 1395 O O . LYS A 1 171 ? -9.601 18.924 4.747 1.00 83.12 171 LYS A O 1
ATOM 1400 N N . VAL A 1 172 ? -9.246 17.504 3.041 1.00 82.19 172 VAL A N 1
ATOM 1401 C CA . VAL A 1 172 ? -10.354 17.946 2.183 1.00 82.19 172 VAL A CA 1
ATOM 1402 C C . VAL A 1 172 ? -11.279 16.773 1.887 1.00 82.19 172 VAL A C 1
ATOM 1404 O O . VAL A 1 172 ? -10.904 15.627 2.107 1.00 82.19 172 VAL A O 1
ATO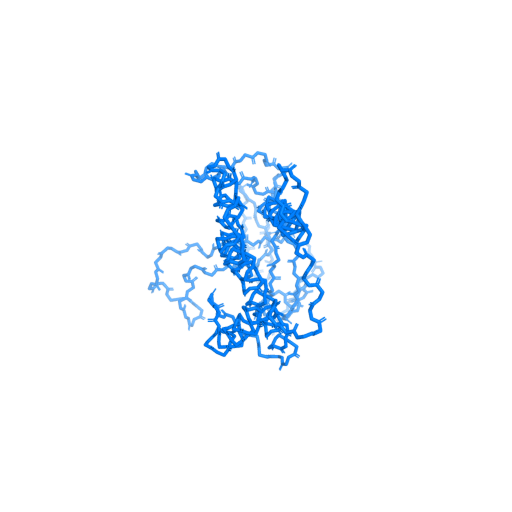M 1407 N N . LEU A 1 173 ? -12.488 17.042 1.389 1.00 83.75 173 LEU A N 1
ATOM 1408 C CA . LEU A 1 173 ? -13.427 15.996 0.956 1.00 83.75 173 LEU A CA 1
ATOM 1409 C C . LEU A 1 173 ? -13.752 14.969 2.060 1.00 83.75 173 LEU A C 1
ATOM 1411 O O . LEU A 1 173 ? -13.647 13.760 1.857 1.00 83.75 173 LEU A O 1
ATOM 1415 N N . LYS A 1 174 ? -14.132 15.445 3.252 1.00 86.69 174 LYS A N 1
ATOM 1416 C CA . LYS A 1 174 ? -14.657 14.578 4.315 1.00 86.69 174 LYS A CA 1
ATOM 1417 C C . LYS A 1 174 ? -16.045 14.076 3.907 1.00 86.69 174 LYS A C 1
ATOM 1419 O O . LYS A 1 174 ? -16.969 14.877 3.818 1.00 86.69 174 LYS A O 1
ATOM 1424 N N . LEU A 1 175 ? -16.187 12.772 3.660 1.00 86.12 175 LEU A N 1
ATOM 1425 C CA . LEU A 1 175 ? -17.457 12.203 3.182 1.00 86.12 175 LEU A CA 1
ATOM 1426 C C . LEU A 1 175 ? -18.572 12.232 4.230 1.00 86.12 175 LEU A C 1
ATOM 1428 O O . LEU A 1 175 ? -19.725 12.482 3.896 1.00 86.12 175 LEU A O 1
ATOM 1432 N N . ARG A 1 176 ? -18.241 11.913 5.485 1.00 90.38 176 ARG A N 1
ATOM 1433 C CA . ARG A 1 176 ? -19.190 11.904 6.602 1.00 90.38 176 ARG A CA 1
ATOM 1434 C C . ARG A 1 176 ? -18.483 12.067 7.936 1.00 90.38 176 ARG A C 1
ATOM 1436 O O . ARG A 1 176 ? -17.291 11.788 8.053 1.00 90.38 176 ARG A O 1
ATOM 1443 N N . ASP A 1 177 ? -19.245 12.434 8.956 1.00 90.38 177 ASP A N 1
ATOM 1444 C CA . ASP A 1 177 ? -18.786 12.376 10.338 1.00 90.38 177 ASP A CA 1
ATOM 1445 C C . ASP A 1 177 ? -18.725 10.943 10.874 1.00 90.38 177 ASP A C 1
ATOM 1447 O O . ASP A 1 177 ? -19.426 10.036 10.405 1.00 90.38 177 ASP A O 1
ATOM 1451 N N . ILE A 1 178 ? -17.850 10.761 11.864 1.00 92.19 178 ILE A N 1
ATOM 1452 C CA . ILE A 1 178 ? -17.717 9.523 12.630 1.00 92.19 178 ILE A CA 1
ATOM 1453 C C . ILE A 1 178 ? -18.973 9.364 13.481 1.00 92.19 178 ILE A C 1
ATOM 1455 O O . ILE A 1 178 ? -19.445 10.318 14.098 1.00 92.19 178 ILE A O 1
ATOM 1459 N N . LYS A 1 179 ? -19.508 8.150 13.508 1.00 93.12 179 LYS A N 1
ATOM 1460 C CA . LYS A 1 179 ? -20.687 7.781 14.283 1.00 93.12 179 LYS A CA 1
ATOM 1461 C C . LYS A 1 179 ? -20.281 6.829 15.399 1.00 93.12 179 LYS A C 1
ATOM 1463 O O . LYS A 1 179 ? -19.251 6.160 15.324 1.00 93.12 179 LYS A O 1
ATOM 1468 N N . ARG A 1 180 ? -21.113 6.735 16.435 1.00 91.19 180 ARG A N 1
ATOM 1469 C CA . ARG A 1 180 ? -20.958 5.678 17.440 1.00 91.19 180 ARG A CA 1
ATOM 1470 C C . ARG A 1 180 ? -20.967 4.314 16.765 1.00 91.19 180 ARG A C 1
ATOM 1472 O O . ARG A 1 180 ? -21.616 4.133 15.737 1.00 91.19 180 ARG A O 1
ATOM 1479 N N . ARG A 1 181 ? -20.250 3.370 17.368 1.00 90.25 181 ARG A N 1
ATOM 1480 C CA . ARG A 1 181 ? -20.025 1.999 16.890 1.00 90.25 181 ARG A CA 1
ATOM 1481 C C . ARG A 1 181 ? -19.145 1.884 15.647 1.00 90.25 181 ARG A C 1
ATOM 1483 O O . ARG A 1 181 ? -18.756 0.753 15.344 1.00 90.25 181 ARG A O 1
ATOM 1490 N N . ASP A 1 182 ? -18.772 2.989 14.989 1.00 92.44 182 ASP A N 1
ATOM 1491 C CA . ASP A 1 182 ? -17.732 2.960 13.959 1.00 92.44 182 ASP A CA 1
ATOM 1492 C C . ASP A 1 182 ? -16.457 2.347 14.545 1.00 92.44 182 ASP A C 1
ATOM 1494 O O . ASP A 1 182 ? -16.104 2.560 15.707 1.00 92.44 182 ASP A O 1
ATOM 1498 N N . ILE A 1 183 ? -15.759 1.576 13.724 1.00 91.81 183 ILE A N 1
ATOM 1499 C CA . ILE A 1 183 ? -14.446 1.046 14.060 1.00 91.81 183 ILE A CA 1
ATOM 1500 C C . ILE A 1 183 ? -13.434 1.932 13.359 1.00 91.81 183 ILE A C 1
ATOM 1502 O O . ILE A 1 183 ? -13.458 2.085 12.138 1.00 91.81 183 ILE A O 1
ATOM 1506 N N . VAL A 1 184 ? -12.561 2.529 14.154 1.00 92.06 184 VAL A N 1
ATOM 1507 C CA . VAL A 1 184 ? -11.617 3.543 13.710 1.00 92.06 184 VAL A CA 1
ATOM 1508 C C . VAL A 1 184 ? -10.197 3.053 13.908 1.00 92.06 184 VAL A C 1
ATOM 1510 O O . VAL A 1 184 ? -9.894 2.381 14.897 1.00 92.06 184 VAL A O 1
ATOM 1513 N N . ILE A 1 185 ? -9.335 3.419 12.962 1.00 89.00 185 ILE A N 1
ATOM 1514 C CA . ILE A 1 185 ? -7.891 3.273 13.104 1.00 89.00 185 ILE A CA 1
ATOM 1515 C C . ILE A 1 185 ? -7.296 4.654 13.326 1.00 89.00 185 ILE A C 1
ATOM 1517 O O . ILE A 1 185 ? -7.569 5.586 12.568 1.00 89.00 185 ILE A O 1
ATOM 1521 N N . PHE A 1 186 ? -6.502 4.794 14.379 1.00 87.88 186 PHE A N 1
ATOM 1522 C CA . PHE A 1 186 ? -5.825 6.038 14.713 1.00 87.88 186 PHE A CA 1
ATOM 1523 C C . PHE A 1 186 ? -4.438 5.752 15.273 1.00 87.88 186 PHE A C 1
ATOM 1525 O O . PHE A 1 186 ? -4.191 4.702 15.863 1.00 87.88 186 PHE A O 1
ATOM 1532 N N . ARG A 1 187 ? -3.530 6.708 15.096 1.00 86.44 187 ARG A N 1
ATOM 1533 C CA . ARG A 1 187 ? -2.196 6.642 15.683 1.00 86.44 187 ARG A CA 1
ATOM 1534 C C . ARG A 1 187 ? -2.290 6.912 17.179 1.00 86.44 187 ARG A C 1
ATOM 1536 O O . ARG A 1 187 ? -3.040 7.800 17.582 1.00 86.44 187 ARG A O 1
ATOM 1543 N N . PHE A 1 188 ? -1.548 6.150 17.978 1.00 87.19 188 PHE A N 1
ATOM 1544 C CA . PHE A 1 188 ? -1.509 6.319 19.428 1.00 87.19 188 PHE A CA 1
ATOM 1545 C C . PHE A 1 188 ? -1.284 7.799 19.799 1.00 87.19 188 PHE A C 1
ATOM 1547 O O . PHE A 1 188 ? -0.404 8.428 19.204 1.00 87.19 188 PHE A O 1
ATOM 1554 N N . PRO A 1 189 ? -2.063 8.373 20.736 1.00 86.50 189 PRO A N 1
ATOM 1555 C CA . PRO A 1 189 ? -2.095 9.813 20.997 1.00 86.50 189 PRO A CA 1
ATOM 1556 C C . PRO A 1 189 ? -0.933 10.279 21.891 1.00 86.50 189 PRO A C 1
ATOM 1558 O O . PRO A 1 189 ? -1.129 11.091 22.789 1.00 86.50 189 PRO A O 1
ATOM 1561 N N . SER A 1 190 ? 0.271 9.758 21.659 1.00 83.81 190 SER A N 1
ATOM 1562 C CA . SER A 1 190 ? 1.495 10.195 22.325 1.00 83.81 190 SER A CA 1
ATOM 1563 C C . SER A 1 190 ? 2.596 10.383 21.294 1.00 83.81 190 SER A C 1
ATOM 1565 O O . SER A 1 190 ? 2.854 9.509 20.458 1.00 83.81 190 SER A O 1
ATOM 1567 N N . GLU A 1 191 ? 3.222 11.554 21.341 1.00 82.44 191 GLU A N 1
ATOM 1568 C CA . GLU A 1 191 ? 4.375 11.895 20.511 1.00 82.44 191 GLU A CA 1
ATOM 1569 C C . GLU A 1 191 ? 5.703 11.655 21.236 1.00 82.44 191 GLU A C 1
ATOM 1571 O O . GLU A 1 191 ? 6.755 11.837 20.630 1.00 82.44 191 GLU A O 1
ATOM 1576 N N . ASP A 1 192 ? 5.668 11.220 22.498 1.00 84.44 192 ASP A N 1
ATOM 1577 C CA . ASP A 1 192 ? 6.864 10.905 23.270 1.00 84.44 192 ASP A CA 1
ATOM 1578 C C . ASP A 1 192 ? 7.279 9.439 23.037 1.00 84.44 192 ASP A C 1
ATOM 1580 O O . ASP A 1 192 ? 6.546 8.515 23.404 1.00 84.44 192 ASP A O 1
ATOM 1584 N N . PRO A 1 193 ? 8.460 9.179 22.443 1.00 81.62 193 PRO A N 1
ATOM 1585 C CA . PRO A 1 193 ? 8.990 7.825 22.298 1.00 81.62 193 PRO A CA 1
ATOM 1586 C C . PRO A 1 193 ? 9.197 7.089 23.629 1.00 81.62 193 PRO A C 1
ATOM 1588 O O . PRO A 1 193 ? 9.201 5.853 23.642 1.00 81.62 193 PRO A O 1
ATOM 1591 N N . GLN A 1 194 ? 9.379 7.834 24.724 1.00 81.62 194 GLN A N 1
ATOM 1592 C CA . GLN A 1 194 ? 9.632 7.335 26.078 1.00 81.62 194 GLN A CA 1
ATOM 1593 C C . GLN A 1 194 ? 8.347 7.080 26.871 1.00 81.62 194 GLN A C 1
ATOM 1595 O O . GLN A 1 194 ? 8.417 6.584 27.994 1.00 81.62 194 GLN A O 1
ATOM 1600 N N . ASP A 1 195 ? 7.175 7.363 26.300 1.00 80.44 195 ASP A N 1
ATOM 1601 C CA . ASP A 1 195 ? 5.898 7.021 26.915 1.00 80.44 195 ASP A CA 1
ATOM 1602 C C . ASP A 1 195 ? 5.675 5.500 26.842 1.00 80.44 195 ASP A C 1
ATOM 1604 O O . ASP A 1 195 ? 5.347 4.916 25.798 1.00 80.44 195 ASP A O 1
ATOM 1608 N N . PHE A 1 196 ? 5.933 4.841 27.973 1.00 77.81 196 PHE A N 1
ATOM 1609 C CA . PHE A 1 196 ? 5.772 3.405 28.156 1.00 77.81 196 PHE A CA 1
ATOM 1610 C C . PHE A 1 196 ? 4.405 3.106 28.770 1.00 77.81 196 PHE A C 1
ATOM 1612 O O . PHE A 1 196 ? 4.186 3.279 29.968 1.00 77.81 196 PHE A O 1
ATOM 1619 N N . GLN A 1 197 ? 3.503 2.562 27.955 1.00 78.38 197 GLN A N 1
ATOM 1620 C CA . GLN A 1 197 ? 2.182 2.106 28.391 1.00 78.38 197 GLN A CA 1
ATOM 1621 C C . GLN A 1 197 ? 1.957 0.655 27.978 1.00 78.38 197 GLN A C 1
ATOM 1623 O O . GLN A 1 197 ? 2.469 0.190 26.959 1.00 78.38 197 GLN A O 1
ATOM 1628 N N . CYS A 1 198 ? 1.177 -0.085 28.767 1.00 68.12 198 CYS A N 1
ATOM 1629 C CA . CYS A 1 198 ? 0.842 -1.486 28.479 1.00 68.12 198 CYS A CA 1
ATOM 1630 C C . CYS A 1 198 ? 2.082 -2.381 28.245 1.00 68.12 198 CYS A C 1
ATOM 1632 O O . CYS A 1 198 ? 2.073 -3.236 27.361 1.00 68.12 198 CYS A O 1
ATOM 1634 N N . GLY A 1 199 ? 3.163 -2.163 29.005 1.00 75.06 199 GLY A N 1
ATOM 1635 C CA . GLY A 1 199 ? 4.373 -2.995 28.959 1.00 75.06 199 GLY A CA 1
ATOM 1636 C C . GLY A 1 199 ? 5.369 -2.678 27.833 1.00 75.06 199 GLY A C 1
ATOM 1637 O O . GLY A 1 199 ? 6.278 -3.472 27.605 1.00 75.06 199 GLY A O 1
ATOM 1638 N N . GLY A 1 200 ? 5.238 -1.548 27.126 1.00 80.50 200 GLY A N 1
ATOM 1639 C CA . GLY A 1 200 ? 6.198 -1.142 26.090 1.00 80.50 200 GLY A CA 1
ATOM 1640 C C . GLY A 1 200 ? 5.969 0.270 25.539 1.00 80.50 200 GLY A C 1
ATOM 1641 O O . GLY A 1 200 ? 4.960 0.901 25.837 1.00 80.50 200 GLY A O 1
ATOM 1642 N N . SER A 1 201 ? 6.881 0.756 24.692 1.00 81.06 201 SER A N 1
ATOM 1643 C CA . SER A 1 201 ? 6.663 2.008 23.950 1.00 81.06 201 SER A CA 1
ATOM 1644 C C . SER A 1 201 ? 5.522 1.827 22.945 1.00 81.06 201 SER A C 1
ATOM 1646 O O . SER A 1 201 ? 5.483 0.839 22.197 1.00 81.06 201 SER A O 1
ATOM 1648 N N . GLN A 1 202 ? 4.576 2.765 22.933 1.00 81.62 202 GLN A N 1
ATOM 1649 C CA . GLN A 1 202 ? 3.454 2.783 21.984 1.00 81.62 202 GLN A CA 1
ATOM 1650 C C . GLN A 1 202 ? 3.634 3.823 20.872 1.00 81.62 202 GLN A C 1
ATOM 1652 O O . GLN A 1 202 ? 2.767 3.966 20.005 1.00 81.62 202 GLN A O 1
ATOM 1657 N N . TYR A 1 203 ? 4.776 4.513 20.865 1.00 82.12 203 TYR A N 1
ATOM 1658 C CA . TYR A 1 203 ? 5.061 5.581 19.924 1.00 82.12 203 TYR A CA 1
ATOM 1659 C C . TYR A 1 203 ? 4.948 5.108 18.477 1.00 82.12 203 TYR A C 1
ATOM 1661 O O . TYR A 1 203 ? 5.553 4.128 18.041 1.00 82.12 203 TYR A O 1
ATOM 1669 N N . GLY A 1 204 ? 4.134 5.843 17.729 1.00 80.31 204 GLY A N 1
ATOM 1670 C CA . GLY A 1 204 ? 3.946 5.651 16.305 1.00 80.31 204 GLY A CA 1
ATOM 1671 C C . GLY A 1 204 ? 3.202 4.397 15.865 1.00 80.31 204 GLY A C 1
ATOM 1672 O O . GLY A 1 204 ? 3.167 4.128 14.664 1.00 80.31 204 GLY A O 1
ATOM 1673 N N . LYS A 1 205 ? 2.578 3.669 16.793 1.00 82.81 205 LYS A N 1
ATOM 1674 C CA . LYS A 1 205 ? 1.722 2.524 16.475 1.00 82.81 205 LYS A CA 1
ATOM 1675 C C . LYS A 1 205 ? 0.304 2.964 16.121 1.00 82.81 205 LYS A C 1
ATOM 1677 O O . LYS A 1 205 ? -0.237 3.896 16.716 1.00 82.81 205 LYS A O 1
ATOM 1682 N N . ASP A 1 206 ? -0.303 2.239 15.189 1.00 85.62 206 ASP A N 1
ATOM 1683 C CA . ASP A 1 206 ? -1.716 2.381 14.848 1.00 85.62 206 ASP A CA 1
ATOM 1684 C C . ASP A 1 206 ? -2.572 1.454 15.722 1.00 85.62 206 ASP A C 1
ATOM 1686 O O . ASP A 1 206 ? -2.246 0.285 15.938 1.00 85.62 206 ASP A O 1
ATOM 1690 N N . PHE A 1 207 ? -3.682 1.984 16.227 1.00 87.62 207 PHE A N 1
ATOM 1691 C CA . PHE A 1 207 ? -4.641 1.298 17.082 1.00 87.62 207 PHE A CA 1
ATOM 1692 C C . PHE A 1 207 ? -5.977 1.193 16.367 1.00 87.62 207 PHE A C 1
ATOM 1694 O O . PHE A 1 207 ? -6.443 2.163 15.778 1.00 87.62 207 PHE A O 1
ATOM 1701 N N . ILE A 1 208 ? -6.619 0.030 16.480 1.00 89.81 208 ILE A N 1
ATOM 1702 C CA . ILE A 1 208 ? -7.993 -0.188 16.035 1.00 89.81 208 ILE A CA 1
ATOM 1703 C C . ILE A 1 208 ? -8.909 -0.291 17.249 1.00 89.81 208 ILE A C 1
ATOM 1705 O O . ILE A 1 208 ? -8.684 -1.125 18.131 1.00 89.81 208 ILE A O 1
ATOM 1709 N N . LYS A 1 209 ? -9.920 0.575 17.325 1.00 91.75 209 LYS A N 1
ATOM 1710 C CA . LYS A 1 209 ? -10.902 0.583 18.420 1.00 91.75 209 LYS A CA 1
ATOM 1711 C C . LYS A 1 209 ? -12.291 0.940 17.910 1.00 91.75 209 LYS A C 1
ATOM 1713 O O . LYS A 1 209 ? -12.445 1.501 16.827 1.00 91.75 209 LYS A O 1
ATOM 1718 N N . ARG A 1 210 ? -13.303 0.614 18.713 1.00 92.69 210 ARG A N 1
ATOM 1719 C CA . ARG A 1 210 ? -14.695 1.003 18.476 1.00 92.69 210 ARG A CA 1
ATOM 1720 C C . ARG A 1 210 ? -14.989 2.354 19.124 1.00 92.69 210 ARG A C 1
ATOM 1722 O O . ARG A 1 210 ? -14.596 2.595 20.261 1.00 92.69 210 ARG A O 1
ATOM 1729 N N . VAL A 1 211 ? -15.702 3.216 18.409 1.00 93.44 211 VAL A N 1
ATOM 1730 C CA . VAL A 1 211 ? -16.147 4.523 18.899 1.00 93.44 211 VAL A CA 1
ATOM 1731 C C . VAL A 1 211 ? -17.338 4.334 19.830 1.00 93.44 211 VAL A C 1
ATOM 1733 O O . VAL A 1 211 ? -18.397 3.882 19.396 1.00 93.44 211 VAL A O 1
ATOM 1736 N N . ILE A 1 212 ? -17.167 4.698 21.098 1.00 93.38 212 ILE A N 1
ATOM 1737 C CA . ILE A 1 212 ? -18.233 4.655 22.108 1.00 93.38 212 ILE A CA 1
ATOM 1738 C C . ILE A 1 212 ? -18.797 6.058 22.345 1.00 93.38 212 ILE A C 1
ATOM 1740 O O . ILE A 1 212 ? -19.995 6.267 22.166 1.00 93.38 212 ILE A O 1
ATOM 1744 N N . GLY A 1 213 ? -17.940 7.030 22.670 1.00 93.88 213 GLY A N 1
ATOM 1745 C CA . GLY A 1 213 ? -18.299 8.444 22.824 1.00 93.88 213 GLY A CA 1
ATOM 1746 C C . GLY A 1 213 ? -17.960 9.289 21.595 1.00 93.88 213 GLY A C 1
ATOM 1747 O O . GLY A 1 213 ? -16.966 9.037 20.912 1.00 93.88 213 GLY A O 1
ATOM 1748 N N . LEU A 1 214 ? -18.781 10.300 21.334 1.00 95.69 214 LEU A N 1
ATOM 1749 C CA . LEU A 1 214 ? -18.563 11.378 20.373 1.00 95.69 214 LEU A CA 1
ATOM 1750 C C . LEU A 1 214 ? -18.352 12.713 21.115 1.00 95.69 214 LEU A C 1
ATOM 1752 O O . LEU A 1 214 ? -18.622 12.810 22.315 1.00 95.69 214 LEU A O 1
ATOM 1756 N N . PRO A 1 215 ? -17.851 13.762 20.433 1.00 95.06 215 PRO A N 1
ATOM 1757 C CA . PRO A 1 215 ? -17.713 15.080 21.043 1.00 95.06 215 PRO A CA 1
ATOM 1758 C C . PRO A 1 215 ? -19.035 15.572 21.648 1.00 95.06 215 PRO A C 1
ATOM 1760 O O . PRO A 1 215 ? -20.063 15.564 20.976 1.00 95.06 215 PRO A O 1
ATOM 1763 N N . GLY A 1 216 ? -18.984 16.015 22.905 1.00 95.25 216 GLY A N 1
ATOM 1764 C CA . GLY A 1 216 ? -20.155 16.450 23.672 1.00 95.25 216 GLY A CA 1
ATOM 1765 C C . GLY A 1 216 ? -20.773 15.369 24.560 1.00 95.25 216 GLY A C 1
ATOM 1766 O O . GLY A 1 216 ? -21.606 15.700 25.397 1.00 95.25 216 GLY A O 1
ATOM 1767 N N . ASP A 1 217 ? -20.349 14.110 24.433 1.00 96.00 217 ASP A N 1
ATOM 1768 C CA . ASP A 1 217 ? -20.856 13.036 25.281 1.00 96.00 217 ASP A CA 1
ATOM 1769 C C . ASP A 1 217 ? -20.139 12.940 26.624 1.00 96.00 217 ASP A C 1
ATOM 1771 O O . ASP A 1 217 ? -18.912 13.025 26.711 1.00 96.00 217 ASP A O 1
ATOM 1775 N N . THR A 1 218 ? -20.907 12.632 27.663 1.00 96.19 218 THR A N 1
ATOM 1776 C CA . THR A 1 218 ? -20.394 12.101 28.925 1.00 96.19 218 THR A CA 1
ATOM 1777 C C . THR A 1 218 ? -20.450 10.578 28.867 1.00 96.19 218 THR A C 1
ATOM 1779 O O . THR A 1 218 ? -21.524 10.001 28.694 1.00 96.19 218 THR A O 1
ATOM 1782 N N . VAL A 1 219 ? -19.293 9.925 28.987 1.00 94.69 219 VAL A N 1
ATOM 1783 C CA . VAL A 1 219 ? -19.179 8.461 29.008 1.00 94.69 219 VAL A CA 1
ATOM 1784 C C . VAL A 1 219 ? -18.735 8.026 30.394 1.00 94.69 219 VAL A C 1
ATOM 1786 O O . VAL A 1 219 ? -17.718 8.497 30.897 1.00 94.69 219 VAL A O 1
ATOM 1789 N N . GLU A 1 220 ? -19.484 7.108 30.988 1.00 94.62 220 GLU A N 1
ATOM 1790 C CA . GLU A 1 220 ? -19.205 6.554 32.308 1.00 94.62 220 GLU A CA 1
ATOM 1791 C C . GLU A 1 220 ? -19.250 5.029 32.256 1.00 94.62 220 GLU A C 1
ATOM 1793 O O . GLU A 1 220 ? -19.998 4.445 31.473 1.00 94.62 220 GLU A O 1
ATOM 1798 N N . ILE A 1 221 ? -18.459 4.377 33.103 1.00 91.62 221 ILE A N 1
ATOM 1799 C CA . ILE A 1 221 ? -18.521 2.930 33.308 1.00 91.62 221 ILE A CA 1
ATOM 1800 C C . ILE A 1 221 ? -18.855 2.708 34.779 1.00 91.62 221 ILE A C 1
ATOM 1802 O O . ILE A 1 221 ? -18.107 3.154 35.648 1.00 91.62 221 ILE A O 1
ATOM 1806 N N . ARG A 1 222 ? -19.981 2.048 35.058 1.00 91.06 222 ARG A N 1
ATOM 1807 C CA . ARG A 1 222 ? -20.441 1.726 36.416 1.00 91.06 222 ARG A CA 1
ATOM 1808 C C . ARG A 1 222 ? -20.648 0.221 36.490 1.00 91.06 222 ARG A C 1
ATOM 1810 O O . ARG A 1 222 ? -21.426 -0.312 35.706 1.00 91.06 222 ARG A O 1
ATOM 1817 N N . ASP A 1 223 ? -19.900 -0.452 37.361 1.00 87.25 223 ASP A N 1
ATOM 1818 C CA . ASP A 1 223 ? -19.950 -1.912 37.535 1.00 87.25 223 ASP A CA 1
ATOM 1819 C C . ASP A 1 223 ? -19.831 -2.686 36.205 1.00 87.25 223 ASP A C 1
ATOM 1821 O O . ASP A 1 223 ? -20.588 -3.606 35.914 1.00 87.25 223 ASP A O 1
ATOM 1825 N N . GLY A 1 224 ? -18.905 -2.251 35.341 1.00 84.06 224 GLY A N 1
ATOM 1826 C CA . GLY A 1 224 ? -18.672 -2.848 34.019 1.00 84.06 224 GLY A CA 1
ATOM 1827 C C . GLY A 1 224 ? -19.678 -2.448 32.931 1.00 84.06 224 GLY A C 1
ATOM 1828 O O . GLY A 1 224 ? -19.443 -2.738 31.761 1.00 84.06 224 GLY A O 1
ATOM 1829 N N . ILE A 1 225 ? -20.752 -1.733 33.273 1.00 86.25 225 ILE A N 1
ATOM 1830 C CA . ILE A 1 225 ? -21.789 -1.278 32.339 1.00 86.25 225 ILE A CA 1
ATOM 1831 C C . ILE A 1 225 ? -21.456 0.124 31.829 1.00 86.25 225 ILE A C 1
ATOM 1833 O O . ILE A 1 225 ? -21.152 1.029 32.607 1.00 86.25 225 ILE A O 1
ATOM 1837 N N . VAL A 1 226 ? -21.555 0.323 30.514 1.00 90.31 226 VAL A N 1
ATOM 1838 C CA . VAL A 1 226 ? -21.327 1.624 29.874 1.00 90.31 226 VAL A CA 1
ATOM 1839 C C . VAL A 1 226 ? -22.596 2.478 29.936 1.00 90.31 226 VAL A C 1
ATOM 1841 O O . VAL A 1 226 ? -23.682 2.033 29.569 1.00 90.31 226 VAL A O 1
ATOM 1844 N N . PHE A 1 227 ? -22.443 3.730 30.358 1.00 93.19 227 PHE A N 1
ATOM 1845 C CA . PHE A 1 227 ? -23.467 4.767 30.329 1.00 93.19 227 PHE A CA 1
ATOM 1846 C C . PHE A 1 227 ? -23.011 5.915 29.435 1.00 93.19 227 PHE A C 1
ATOM 1848 O O . PHE A 1 227 ? -21.862 6.357 29.483 1.00 93.19 227 PHE A O 1
ATOM 1855 N N . ILE A 1 228 ? -23.936 6.421 28.633 1.00 94.19 228 ILE A N 1
ATOM 1856 C CA . ILE A 1 228 ? -23.731 7.527 27.710 1.00 94.19 228 ILE A CA 1
ATOM 1857 C C . ILE A 1 228 ? -24.779 8.587 28.029 1.00 94.19 228 ILE A C 1
ATOM 1859 O O . ILE A 1 228 ? -25.975 8.335 27.907 1.00 94.19 228 ILE A O 1
ATOM 1863 N N . ASN A 1 229 ? -24.343 9.785 28.422 1.00 95.19 229 ASN A N 1
ATOM 1864 C CA . ASN A 1 229 ? -25.230 10.895 28.795 1.00 95.19 229 ASN A CA 1
ATOM 1865 C C . ASN A 1 229 ? -26.275 10.471 29.850 1.00 95.19 229 ASN A C 1
ATOM 1867 O O . ASN A 1 229 ? -27.450 10.819 29.765 1.00 95.19 229 ASN A O 1
ATOM 1871 N N . GLY A 1 230 ? -25.846 9.649 30.816 1.00 93.50 230 GLY A N 1
ATOM 1872 C CA . GLY A 1 230 ? -26.690 9.088 31.875 1.00 93.50 230 GLY A CA 1
ATOM 1873 C C . GLY A 1 230 ? -27.588 7.917 31.455 1.00 93.50 230 GLY A C 1
ATOM 1874 O O . GLY A 1 230 ? -28.178 7.278 32.323 1.00 93.50 230 GLY A O 1
ATOM 1875 N N . GLN A 1 231 ? -27.677 7.593 30.163 1.00 92.62 231 GLN A N 1
ATOM 1876 C CA . GLN A 1 231 ? -28.452 6.458 29.662 1.00 92.62 231 GLN A CA 1
ATOM 1877 C C . GLN A 1 231 ? -27.580 5.206 29.601 1.00 92.62 231 GLN A C 1
ATOM 1879 O O . GLN A 1 231 ? -26.459 5.250 29.093 1.00 92.62 231 GLN A O 1
ATOM 1884 N N . LYS A 1 232 ? -28.091 4.088 30.124 1.00 90.56 232 LYS A N 1
ATOM 1885 C CA . LYS A 1 232 ? -27.426 2.788 30.001 1.00 90.56 232 LYS A CA 1
ATOM 1886 C C . LYS A 1 232 ? -27.324 2.431 28.516 1.00 90.56 232 LYS A C 1
ATOM 1888 O O . LYS A 1 232 ? -28.314 2.531 27.798 1.00 90.56 232 LYS A O 1
ATOM 1893 N N . GLN A 1 233 ? -26.139 2.025 28.071 1.00 85.00 233 GLN A N 1
ATOM 1894 C CA . GLN A 1 233 ? -25.976 1.445 26.747 1.00 85.00 233 GLN A CA 1
ATOM 1895 C C . GLN A 1 233 ? -26.549 0.024 26.756 1.00 85.00 233 GLN A C 1
ATOM 1897 O O . GLN A 1 233 ? -26.244 -0.755 27.661 1.00 85.00 233 GLN A O 1
ATOM 1902 N N . ASP A 1 234 ? -27.385 -0.285 25.765 1.00 80.62 234 ASP A N 1
ATOM 1903 C CA . ASP A 1 234 ? -27.947 -1.624 25.589 1.00 80.62 234 ASP A CA 1
ATOM 1904 C C . ASP A 1 234 ? -26.841 -2.680 25.448 1.00 80.62 234 ASP A C 1
ATOM 1906 O O . ASP A 1 234 ? -25.701 -2.368 25.085 1.00 80.62 234 ASP A O 1
ATOM 1910 N N . ASP A 1 235 ? -27.185 -3.936 25.729 1.00 74.94 235 ASP A N 1
ATOM 1911 C CA . ASP A 1 235 ? -26.266 -5.055 25.551 1.00 74.94 235 ASP A CA 1
ATOM 1912 C C . ASP A 1 235 ? -25.987 -5.239 24.054 1.00 74.94 235 ASP A C 1
ATOM 1914 O O . ASP A 1 235 ? -26.799 -5.745 23.284 1.00 74.94 235 ASP A O 1
ATOM 1918 N N . GLU A 1 236 ? -24.828 -4.750 2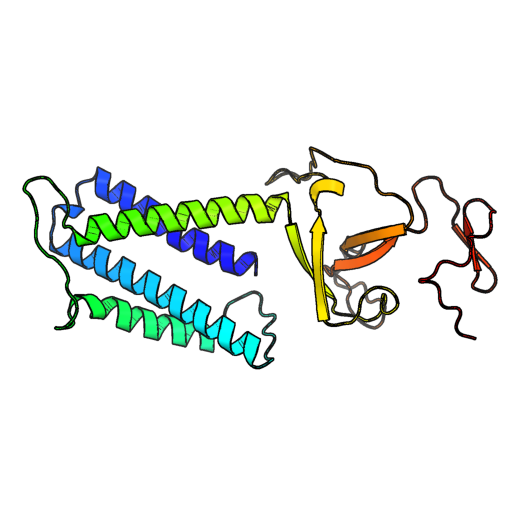3.630 1.00 78.56 236 GLU A N 1
ATOM 1919 C CA . GLU A 1 236 ? -24.358 -4.841 22.255 1.00 78.56 236 GLU A CA 1
ATOM 1920 C C . GLU A 1 236 ? -23.713 -6.211 22.005 1.00 78.56 236 GLU A C 1
ATOM 1922 O O . GLU A 1 236 ? -22.922 -6.672 22.824 1.00 78.56 236 GLU A O 1
ATOM 1927 N N . ASP A 1 237 ? -23.935 -6.821 20.835 1.00 79.94 237 ASP A N 1
ATOM 1928 C CA . ASP A 1 237 ? -23.443 -8.177 20.497 1.00 79.94 237 ASP A CA 1
ATOM 1929 C C . ASP A 1 237 ? -21.923 -8.374 20.671 1.00 79.94 237 ASP A C 1
ATOM 1931 O O . ASP A 1 237 ? -21.421 -9.489 20.825 1.00 79.94 237 ASP A O 1
ATOM 1935 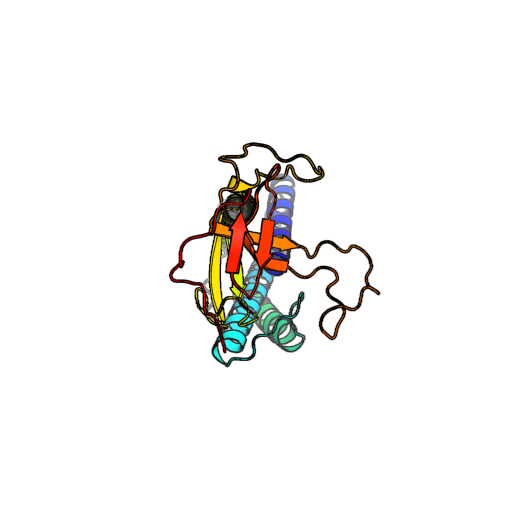N N . TYR A 1 238 ? -21.157 -7.283 20.599 1.00 79.56 238 TYR A N 1
ATOM 1936 C CA . TYR A 1 238 ? -19.702 -7.297 20.746 1.00 79.56 238 TYR A CA 1
ATOM 1937 C C . TYR A 1 238 ? -19.226 -7.153 22.197 1.00 79.56 238 TYR A C 1
ATOM 1939 O O . TYR A 1 238 ? -18.026 -7.324 22.445 1.00 79.56 238 TYR A O 1
ATOM 1947 N N . ALA A 1 239 ? -20.112 -6.782 23.125 1.00 79.25 239 ALA A N 1
ATOM 1948 C CA . ALA A 1 239 ? -19.803 -6.623 24.536 1.00 79.25 239 ALA A CA 1
ATOM 1949 C C . ALA A 1 239 ? -19.720 -8.001 25.200 1.00 79.25 239 ALA A C 1
ATOM 1951 O O . ALA A 1 239 ? -20.567 -8.868 25.004 1.00 79.25 239 ALA A O 1
ATOM 1952 N N . ARG A 1 240 ? -18.667 -8.215 25.988 1.00 72.50 240 ARG A N 1
ATOM 1953 C CA . ARG A 1 240 ? -18.549 -9.378 26.866 1.00 72.50 240 ARG A CA 1
ATOM 1954 C C . ARG A 1 240 ? -18.231 -8.888 28.262 1.00 72.50 240 ARG A C 1
ATOM 1956 O O . ARG A 1 240 ? -17.208 -8.237 28.461 1.00 72.50 240 ARG A O 1
ATOM 1963 N N . PHE A 1 241 ? -19.106 -9.223 29.192 1.00 72.12 241 PHE A N 1
ATOM 1964 C CA . PHE A 1 241 ? -18.888 -9.047 30.616 1.00 72.12 241 PHE A CA 1
ATOM 1965 C C . PHE A 1 241 ? -18.234 -10.341 31.093 1.00 72.12 241 PHE A C 1
ATOM 1967 O O . PHE A 1 241 ? -18.800 -11.419 30.923 1.00 72.12 241 PHE A O 1
ATOM 1974 N N . VAL A 1 242 ? -16.974 -10.248 31.508 1.00 65.88 242 VAL A N 1
ATOM 1975 C CA . VAL A 1 242 ? -16.253 -11.382 32.087 1.00 65.88 242 VAL A CA 1
ATOM 1976 C C . VAL A 1 242 ? -16.355 -11.194 33.591 1.00 65.88 242 VAL A C 1
ATOM 1978 O O . VAL A 1 242 ? -15.944 -10.139 34.078 1.00 65.88 242 VAL A O 1
ATOM 1981 N N . ASP A 1 243 ? -16.964 -12.168 34.261 1.00 52.41 243 ASP A N 1
ATOM 1982 C CA . ASP A 1 243 ? -17.114 -12.206 35.719 1.00 52.41 243 ASP A CA 1
ATOM 1983 C C . ASP A 1 243 ? -15.759 -12.343 36.437 1.00 52.41 243 ASP A C 1
ATOM 1985 O O . ASP A 1 243 ? -14.843 -12.995 35.873 1.00 52.41 243 ASP A O 1
#

Radius of gyration: 26.08 Å; chains: 1; bounding box: 54×40×79 Å

Sequence (243 aa):
MEEKLFWVGILVGLHFLLSEEFKKKNKFEDEKFSMFWHRTFMAIFAFSFGLLLSVVFDNRNGEIVTAQLFTLKQVIVGLVAAMLGWIYPDLPFSKTDKTKKPGEPAAYLKKDFEWSETLFSAVIMASIVMYIFLQAFKIPSGSMRTTFLEGDHLFVNKLIYGVKIPFTQKKVLKLRDIKRRDIVIFRFPSEDPQDFQCGGSQYGKDFIKRVIGLPGDTVEIRDGIVFINGQKQDDEDYARFVD

Foldseek 3Di:
DLLVLVVLLVVLVVLLVVLVVCVVVVVLVDPVSVLVNLLQLQLSVQLVVQLVVVVVVCVVVVVPPPDSDRDPVSNVSSNVSSVCSSCQCVDPPDPQQQDDDVPDGGPSVVVSNVVSVVVSVVSVVVSVCCLQAWDKDAACDCPQVLPDDHGDIDTDGCLCVARQDPPDRDGPNNPHHDDAQDKDKDQDPDCDQPPQDPHGGSHGDIDIDGHHDDPPWDWDADPNWIDINNHTDPDDSSDDDDD

pLDDT: mean 82.91, std 9.62, range [49.16, 96.19]